Protein AF-A0A848F4X4-F1 (afdb_monomer)

Solvent-accessible surface area (backbone atoms only — not comparable to full-atom values): 12967 Å² total; per-residue (Å²): 136,82,75,78,82,67,77,81,81,54,61,33,55,56,46,48,52,51,43,52,53,28,52,77,68,78,39,90,71,76,82,65,70,41,48,44,79,53,101,89,48,44,26,37,57,39,86,72,46,80,47,69,52,99,88,66,50,80,45,75,43,69,43,72,42,76,44,98,64,73,47,44,63,80,41,74,62,70,64,22,52,52,53,50,51,52,51,50,48,51,45,48,43,55,70,38,38,57,55,63,65,64,70,53,92,86,61,82,64,97,58,54,49,63,51,51,50,53,51,48,50,51,47,50,51,53,54,51,51,46,42,34,61,43,72,46,75,77,74,45,69,65,64,59,28,65,72,44,90,48,69,68,54,24,54,51,43,48,53,40,51,56,51,46,50,56,42,49,49,57,63,70,34,86,79,54,56,75,44,64,68,57,50,50,52,43,43,52,50,50,47,54,42,44,51,54,47,51,55,54,51,52,53,52,49,50,52,54,48,50,64,72,58,65,73,62,76,81,79,86,123

Sequence (221 aa):
MQAPYAKPDRRWLDELQNVVHLAANNKAFKRMQAVCHTDHGAFQPELAKLDVDAEGNLRFHVHMVETVVAPLFEVPGDIGLLATMLRLGLRFRYEVIDKYRQVRPGRTPLCTVADLVAEVRAAIEVIENDAQSRGAENLDEATVVDLFTSAQDQDDMATVLDRWNRARERLFADPPPAELSRLRAILEEMRELNYRFMCLGSRRFHEMVCTRWGDAPHREG

Nearest PDB structures (foldseek):
  6s37-assembly1_A  TM=4.142E-01  e=4.827E-01  Pseudomonas putida KT2440

Secondary structure (DSSP, 8-state):
-PPP-PPP--HHHHHHHHHHHHHHTT---PPP---EEETTEEEEEEEEEEEE-TT--EEEEEEEEE-S---GGGS-SHHHHHHHHHHHHHHIIIIIIHHHHT--TTS--SS-HHHHHHHHHHHHHHHHHHHHTTTGGG--HHHHHHT--SHHHHHHHHHHHHHHHHHHHHHH-SS---SHHHHHHHHHHHHHHHHHHHHHHHHHHHHHHHHHHTT------

Structure (mmCIF, N/CA/C/O backbone):
data_AF-A0A848F4X4-F1
#
_entry.id   AF-A0A848F4X4-F1
#
loop_
_atom_site.group_PDB
_atom_site.id
_atom_site.type_symbol
_atom_site.label_atom_id
_atom_site.label_alt_id
_atom_site.label_comp_id
_atom_site.label_asym_id
_atom_site.label_entity_id
_atom_site.label_seq_id
_atom_site.pdbx_PDB_ins_code
_atom_site.Cartn_x
_atom_site.Cartn_y
_atom_site.Cartn_z
_atom_site.occupancy
_atom_site.B_iso_or_equiv
_atom_site.auth_seq_id
_atom_site.auth_comp_id
_atom_site.auth_asym_id
_atom_site.auth_atom_id
_atom_site.pdbx_PDB_model_num
ATOM 1 N N . MET A 1 1 ? -21.120 -18.213 12.772 1.00 31.03 1 MET A N 1
ATOM 2 C CA . MET A 1 1 ? -21.525 -17.656 11.465 1.00 31.03 1 MET A CA 1
ATOM 3 C C . MET A 1 1 ? -20.263 -17.597 10.616 1.00 31.03 1 MET A C 1
ATOM 5 O O . MET A 1 1 ? -19.396 -16.793 10.923 1.00 31.03 1 MET A O 1
ATOM 9 N N . GLN A 1 2 ? -20.072 -18.539 9.689 1.00 26.88 2 GLN A N 1
ATOM 10 C CA . GLN A 1 2 ? -18.910 -18.541 8.790 1.00 26.88 2 GLN A CA 1
ATOM 11 C C . GLN A 1 2 ? -19.115 -17.442 7.744 1.00 26.88 2 GLN A C 1
ATOM 13 O O . GLN A 1 2 ? -20.186 -17.370 7.142 1.00 26.88 2 GLN A O 1
ATOM 18 N N . ALA A 1 3 ? -18.126 -16.562 7.582 1.00 33.53 3 ALA A N 1
ATOM 19 C CA . ALA A 1 3 ? -18.140 -15.557 6.527 1.00 33.53 3 ALA A CA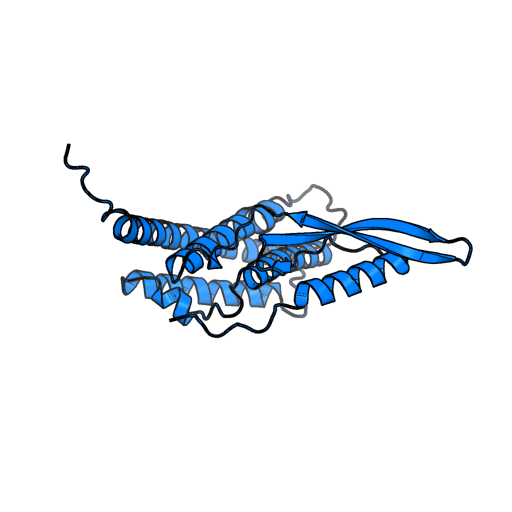 1
ATOM 20 C C . ALA A 1 3 ? -18.250 -16.257 5.157 1.00 33.53 3 ALA A C 1
ATOM 22 O O . ALA A 1 3 ? -17.678 -17.338 4.988 1.00 33.53 3 ALA A O 1
ATOM 23 N N . PRO A 1 4 ? -18.996 -15.691 4.191 1.00 36.47 4 PRO A N 1
ATOM 24 C CA . PRO A 1 4 ? -19.109 -16.272 2.861 1.00 36.47 4 PRO A CA 1
ATOM 25 C C . PRO A 1 4 ? -17.708 -16.382 2.258 1.00 36.47 4 PRO A C 1
ATOM 27 O O . PRO A 1 4 ? -16.969 -15.400 2.262 1.00 36.47 4 PRO A O 1
ATOM 30 N N . TYR A 1 5 ? -17.345 -17.579 1.785 1.00 40.50 5 TYR A N 1
ATOM 31 C CA . TYR A 1 5 ? -16.071 -17.849 1.119 1.00 40.50 5 TYR A CA 1
ATOM 32 C C . TYR A 1 5 ? -15.828 -16.781 0.048 1.00 40.50 5 TYR A C 1
ATOM 34 O O . TYR A 1 5 ? -16.482 -16.773 -0.999 1.00 40.50 5 TYR A O 1
ATOM 42 N N . ALA A 1 6 ? -14.912 -15.857 0.338 1.00 51.44 6 ALA A N 1
ATOM 43 C CA . ALA A 1 6 ? -14.394 -14.929 -0.647 1.00 51.44 6 ALA A CA 1
ATOM 44 C C . ALA A 1 6 ? -13.864 -15.751 -1.830 1.00 51.44 6 ALA A C 1
ATOM 46 O O . ALA A 1 6 ? -13.338 -16.854 -1.648 1.00 51.44 6 ALA A O 1
ATOM 47 N N . LYS A 1 7 ? -14.052 -15.246 -3.053 1.00 55.47 7 LYS A N 1
ATOM 48 C CA . LYS A 1 7 ? -13.484 -15.865 -4.258 1.00 55.47 7 LYS A CA 1
ATOM 49 C C . LYS A 1 7 ? -12.006 -16.203 -3.989 1.00 55.47 7 LYS A C 1
ATOM 51 O O . LYS A 1 7 ? -11.317 -15.341 -3.449 1.00 55.47 7 LYS A O 1
ATOM 56 N N . PRO A 1 8 ? -11.515 -17.399 -4.364 1.00 64.56 8 PRO A N 1
ATOM 57 C CA . PRO A 1 8 ? -10.108 -17.735 -4.179 1.00 64.56 8 PRO A CA 1
ATOM 58 C C . PRO A 1 8 ? -9.235 -16.660 -4.833 1.00 64.56 8 PRO A C 1
ATOM 60 O O . PRO A 1 8 ? -9.432 -16.375 -6.017 1.00 64.56 8 PRO A O 1
ATOM 63 N N . ASP A 1 9 ? -8.309 -16.056 -4.084 1.00 69.50 9 ASP A N 1
ATOM 64 C CA . ASP A 1 9 ? -7.360 -15.089 -4.638 1.00 69.50 9 ASP A CA 1
ATOM 65 C C . ASP A 1 9 ? -6.485 -15.803 -5.680 1.00 69.50 9 ASP A C 1
ATOM 67 O O . ASP A 1 9 ? -5.735 -16.729 -5.363 1.00 69.50 9 ASP A O 1
ATOM 71 N N . ARG A 1 10 ? -6.628 -15.412 -6.951 1.00 83.31 10 ARG A N 1
ATOM 72 C CA . ARG A 1 10 ? -5.882 -15.990 -8.081 1.00 83.31 10 ARG A CA 1
ATOM 73 C C . ARG A 1 10 ? -4.702 -15.130 -8.518 1.00 83.31 10 ARG A C 1
ATOM 75 O O . ARG A 1 10 ? -3.987 -15.539 -9.428 1.00 83.31 10 ARG A O 1
ATOM 82 N N . ARG A 1 11 ? -4.447 -13.990 -7.871 1.00 82.88 11 ARG A N 1
ATOM 83 C CA . ARG A 1 11 ? -3.368 -13.077 -8.282 1.00 82.88 11 ARG A CA 1
ATOM 84 C C . ARG A 1 11 ? -1.994 -13.722 -8.189 1.00 82.88 11 ARG A C 1
ATOM 86 O O . ARG A 1 11 ? -1.146 -13.451 -9.030 1.00 82.88 11 ARG A O 1
ATOM 93 N N . TRP A 1 12 ? -1.790 -14.638 -7.239 1.00 87.38 12 TRP A N 1
ATOM 94 C CA . TRP A 1 12 ? -0.550 -15.418 -7.159 1.00 87.38 12 TRP A CA 1
ATOM 95 C C . TRP A 1 12 ? -0.300 -16.253 -8.419 1.00 87.38 12 TRP A C 1
ATOM 97 O O . TRP A 1 12 ? 0.847 -16.407 -8.832 1.00 87.38 12 TRP A O 1
ATOM 107 N N . LEU A 1 13 ? -1.360 -16.763 -9.054 1.00 90.00 13 LEU A N 1
ATOM 108 C CA . LEU A 1 13 ? -1.250 -17.539 -10.282 1.00 90.00 13 LEU A CA 1
ATOM 109 C C . LEU A 1 13 ? -0.920 -16.631 -11.469 1.00 90.00 13 LEU A C 1
ATOM 111 O O . LEU A 1 13 ? -0.062 -16.985 -12.275 1.00 90.00 13 LEU A O 1
ATOM 115 N N . ASP A 1 14 ? -1.560 -15.465 -11.551 1.00 89.75 14 ASP A N 1
ATOM 116 C CA . ASP A 1 14 ? -1.312 -14.485 -12.613 1.00 89.75 14 ASP A CA 1
ATOM 117 C C . ASP A 1 14 ? 0.121 -13.924 -12.524 1.00 89.75 14 ASP A C 1
ATOM 119 O O . ASP A 1 14 ? 0.841 -13.868 -13.526 1.00 89.75 14 ASP A O 1
ATOM 123 N N . GLU A 1 15 ? 0.586 -13.589 -11.313 1.00 90.19 15 GLU A N 1
ATOM 124 C CA . GLU A 1 15 ? 1.976 -13.188 -11.068 1.00 90.19 15 GLU A CA 1
ATOM 125 C C . GLU A 1 15 ? 2.960 -14.304 -11.436 1.00 90.19 15 GLU A C 1
ATOM 127 O O . GLU A 1 15 ? 3.963 -14.038 -12.103 1.00 90.19 15 GLU A O 1
ATOM 132 N N . LEU A 1 16 ? 2.665 -15.556 -11.066 1.00 92.31 16 LEU A N 1
ATOM 133 C CA . LEU A 1 16 ? 3.510 -16.701 -11.400 1.00 92.31 16 LEU A CA 1
ATOM 134 C C . LEU A 1 16 ? 3.607 -16.920 -12.909 1.00 92.31 16 LEU A C 1
ATOM 136 O O . LEU A 1 16 ? 4.706 -17.108 -13.430 1.00 92.31 16 LEU A O 1
ATOM 140 N N . GLN A 1 17 ? 2.484 -16.859 -13.625 1.00 92.06 17 GLN A N 1
ATOM 141 C CA . GLN A 1 17 ? 2.463 -16.983 -15.082 1.00 92.06 17 GLN A CA 1
ATOM 142 C C . GLN A 1 17 ? 3.296 -15.888 -15.749 1.00 92.06 17 GLN A C 1
ATOM 144 O O . GLN A 1 17 ? 4.088 -16.180 -16.647 1.00 92.06 17 GLN A O 1
ATOM 149 N N . ASN A 1 18 ? 3.173 -14.645 -15.282 1.00 91.44 18 ASN A N 1
ATOM 150 C CA . ASN A 1 18 ? 3.964 -13.534 -15.798 1.00 91.44 18 ASN A CA 1
ATOM 151 C C . ASN A 1 18 ? 5.466 -13.722 -15.522 1.00 91.44 18 ASN A C 1
ATOM 153 O O . ASN A 1 18 ? 6.291 -13.534 -16.414 1.00 91.44 18 ASN A O 1
ATOM 157 N N . VAL A 1 19 ? 5.836 -14.150 -14.313 1.00 92.31 19 VAL A N 1
ATOM 158 C CA . VAL A 1 19 ? 7.234 -14.425 -13.947 1.00 92.31 19 VAL A CA 1
ATOM 159 C C . VAL A 1 19 ? 7.826 -15.548 -14.796 1.00 92.31 19 VAL A C 1
ATOM 161 O O . VAL A 1 19 ? 8.923 -15.389 -15.329 1.00 92.31 19 VAL A O 1
ATOM 164 N N . VAL A 1 20 ? 7.091 -16.645 -14.994 1.00 92.69 20 VAL A N 1
ATOM 165 C CA . VAL A 1 20 ? 7.501 -17.748 -15.877 1.00 92.69 20 VAL A CA 1
ATOM 166 C C . VAL A 1 20 ? 7.660 -17.260 -17.316 1.00 92.69 20 VAL A C 1
ATOM 168 O O . VAL A 1 20 ? 8.663 -17.569 -17.958 1.00 92.69 20 VAL A O 1
ATOM 171 N N . HIS A 1 21 ? 6.720 -16.457 -17.819 1.00 92.62 21 HIS A N 1
ATOM 172 C CA . HIS A 1 21 ? 6.803 -15.884 -19.160 1.00 92.62 21 HIS A CA 1
ATOM 173 C C . HIS A 1 21 ? 8.049 -15.002 -19.332 1.00 92.62 21 HIS A C 1
ATOM 175 O O . HIS A 1 21 ? 8.779 -15.148 -20.314 1.00 92.62 21 HIS A O 1
ATOM 181 N N . LEU A 1 22 ? 8.331 -14.110 -18.381 1.00 92.31 22 LEU A N 1
ATOM 182 C CA . LEU A 1 22 ? 9.519 -13.255 -18.421 1.00 92.31 22 LEU A CA 1
ATOM 183 C C . LEU A 1 22 ? 10.808 -14.082 -18.347 1.00 92.31 22 LEU A C 1
ATOM 185 O O . LEU A 1 22 ? 11.705 -13.878 -19.167 1.00 92.31 22 LEU A O 1
ATOM 189 N N . ALA A 1 23 ? 10.869 -15.058 -17.438 1.00 91.69 23 ALA A N 1
ATOM 190 C CA . ALA A 1 23 ? 12.017 -15.945 -17.284 1.00 91.69 23 ALA A CA 1
ATOM 191 C C . ALA A 1 23 ? 12.292 -16.766 -18.556 1.00 91.69 23 ALA A C 1
ATOM 193 O O . ALA A 1 23 ? 13.433 -16.833 -19.008 1.00 91.69 23 ALA A O 1
ATOM 194 N N . ALA A 1 24 ? 11.251 -17.322 -19.186 1.00 91.88 24 ALA A N 1
ATOM 195 C CA . ALA A 1 24 ? 11.360 -18.077 -20.438 1.00 91.88 24 ALA A CA 1
ATOM 196 C C . ALA A 1 24 ? 11.909 -17.242 -21.604 1.00 91.88 24 ALA A C 1
ATOM 198 O O . ALA A 1 24 ? 12.546 -17.777 -22.505 1.00 91.88 24 ALA A O 1
ATOM 199 N N . ASN A 1 25 ? 11.695 -15.926 -21.572 1.00 91.88 25 ASN A N 1
ATOM 200 C CA . ASN A 1 25 ? 12.181 -14.991 -22.585 1.00 91.88 25 ASN A CA 1
ATOM 201 C C . ASN A 1 25 ? 13.504 -14.313 -22.193 1.00 91.88 25 ASN A C 1
ATOM 203 O O . ASN A 1 25 ? 13.873 -13.307 -22.800 1.00 91.88 25 ASN A O 1
ATOM 207 N N . ASN A 1 26 ? 14.201 -14.827 -21.174 1.00 88.81 26 ASN A N 1
ATOM 208 C CA . ASN A 1 26 ? 15.440 -14.260 -20.639 1.00 88.81 26 ASN A CA 1
ATOM 209 C C . ASN A 1 26 ? 15.309 -12.769 -20.260 1.00 88.81 26 ASN A C 1
ATOM 211 O O . ASN A 1 26 ? 16.236 -11.974 -20.427 1.00 88.81 26 ASN A O 1
ATOM 215 N N . LYS A 1 27 ? 14.122 -12.372 -19.786 1.00 89.25 27 LYS A N 1
ATOM 216 C CA . LYS A 1 27 ? 13.833 -11.019 -19.310 1.00 89.25 27 LYS A CA 1
ATOM 217 C C . LYS A 1 27 ? 13.965 -10.970 -17.795 1.00 89.25 27 LYS A C 1
ATOM 219 O O . LYS A 1 27 ? 13.594 -11.910 -17.094 1.00 89.25 27 LYS A O 1
ATOM 224 N N . ALA A 1 28 ? 14.450 -9.840 -17.287 1.00 85.38 28 ALA A N 1
ATOM 225 C CA . ALA A 1 28 ? 14.433 -9.576 -15.856 1.00 85.38 28 ALA A CA 1
ATOM 226 C C . ALA A 1 28 ? 12.985 -9.537 -15.343 1.00 85.38 28 ALA A C 1
ATOM 228 O O . ALA A 1 28 ? 12.096 -8.983 -15.992 1.00 85.38 28 ALA A O 1
ATOM 229 N N . PHE A 1 29 ? 12.762 -10.099 -14.161 1.00 85.00 29 PHE A N 1
ATOM 230 C CA . PHE A 1 29 ? 11.475 -10.087 -13.479 1.00 85.00 29 PHE A CA 1
ATOM 231 C C . PHE A 1 29 ? 11.667 -9.748 -12.003 1.00 85.00 29 PHE A C 1
ATOM 233 O O . PHE A 1 29 ? 12.748 -9.916 -11.437 1.00 85.00 29 PHE A O 1
ATOM 240 N N . LYS A 1 30 ? 10.605 -9.245 -11.377 1.00 79.94 30 LYS A N 1
ATOM 241 C CA . LYS A 1 30 ? 10.570 -9.010 -9.932 1.00 79.94 30 LYS A CA 1
ATOM 242 C C . LYS A 1 30 ? 10.102 -10.278 -9.224 1.00 79.94 30 LYS A C 1
ATOM 244 O O . LYS A 1 30 ? 9.340 -11.061 -9.786 1.00 79.94 30 LYS A O 1
ATOM 249 N N . ARG A 1 31 ? 10.542 -10.464 -7.979 1.00 80.12 31 ARG A N 1
ATOM 250 C CA . ARG A 1 31 ? 10.049 -11.544 -7.116 1.00 80.12 31 ARG A CA 1
ATOM 251 C C . ARG A 1 31 ? 8.531 -11.409 -6.944 1.00 80.12 31 ARG A C 1
ATOM 253 O O . ARG A 1 31 ? 8.063 -10.303 -6.668 1.00 80.12 31 ARG A O 1
ATOM 260 N N . MET A 1 32 ? 7.806 -12.521 -7.072 1.00 84.69 32 MET A N 1
ATOM 261 C CA . MET A 1 32 ? 6.362 -12.582 -6.809 1.00 84.69 32 MET A CA 1
ATOM 262 C C . MET A 1 32 ? 6.065 -12.097 -5.393 1.00 84.69 32 MET A C 1
ATOM 264 O O . MET A 1 32 ? 6.790 -12.450 -4.459 1.00 84.69 32 MET A O 1
ATOM 268 N N . GLN A 1 33 ? 5.032 -11.279 -5.244 1.00 80.19 33 GLN A N 1
ATOM 269 C CA . GLN A 1 33 ? 4.604 -10.741 -3.951 1.00 80.19 33 GLN A CA 1
ATOM 270 C C . GLN A 1 33 ? 3.343 -11.438 -3.453 1.00 80.19 33 GLN A C 1
ATOM 272 O O . GLN A 1 33 ? 3.180 -11.605 -2.246 1.00 80.19 33 GLN A O 1
ATOM 277 N N . ALA A 1 34 ? 2.479 -11.871 -4.371 1.00 80.69 34 ALA A N 1
ATOM 278 C CA . ALA A 1 34 ? 1.244 -12.542 -4.018 1.00 80.69 34 ALA A CA 1
ATOM 279 C C . ALA A 1 34 ? 1.491 -13.883 -3.304 1.00 80.69 34 ALA A C 1
ATOM 281 O O . ALA A 1 34 ? 2.380 -14.667 -3.650 1.00 80.69 34 ALA A O 1
ATOM 282 N N . VAL A 1 35 ? 0.664 -14.133 -2.290 1.00 82.00 35 VAL A N 1
ATOM 283 C CA . VAL A 1 35 ? 0.720 -15.312 -1.425 1.00 82.00 35 VAL A CA 1
ATOM 284 C C . VAL A 1 35 ? -0.429 -16.246 -1.791 1.00 82.00 35 VAL A C 1
ATOM 286 O O . VAL A 1 35 ? -1.568 -15.816 -1.950 1.00 82.00 35 VAL A O 1
ATOM 289 N N . CYS A 1 36 ? -0.128 -17.533 -1.926 1.00 84.50 36 CYS A N 1
ATOM 290 C CA . CYS A 1 36 ? -1.123 -18.583 -2.071 1.00 84.50 36 CYS A CA 1
ATOM 291 C C . CYS A 1 36 ? -1.613 -18.998 -0.680 1.00 84.50 36 CYS A C 1
ATOM 293 O O . CYS A 1 36 ? -0.837 -19.521 0.125 1.00 84.50 36 CYS A O 1
ATOM 295 N N . HIS A 1 37 ? -2.895 -18.763 -0.401 1.00 78.88 37 HIS A N 1
ATOM 296 C CA . HIS A 1 37 ? -3.546 -19.209 0.831 1.00 78.88 37 HIS A CA 1
ATOM 297 C C . HIS A 1 37 ? -4.214 -20.560 0.611 1.00 78.88 37 HIS A C 1
ATOM 299 O O . HIS A 1 37 ? -4.952 -20.750 -0.356 1.00 78.88 37 HIS A O 1
ATOM 305 N N . THR A 1 38 ? -3.957 -21.494 1.519 1.00 78.75 38 THR A N 1
ATOM 306 C CA . THR A 1 38 ? -4.533 -22.843 1.518 1.00 78.75 38 THR A CA 1
ATOM 307 C C . THR A 1 38 ? -5.024 -23.194 2.920 1.00 78.75 38 THR A C 1
ATOM 309 O O . THR A 1 38 ? -4.643 -22.537 3.889 1.00 78.75 38 THR A O 1
ATOM 312 N N . ASP A 1 39 ? -5.783 -24.281 3.055 1.00 75.50 39 ASP A N 1
ATOM 313 C CA . ASP A 1 39 ? -6.227 -24.796 4.362 1.00 75.50 39 ASP A CA 1
ATOM 314 C C . ASP A 1 39 ? -5.060 -25.200 5.290 1.00 75.50 39 ASP A C 1
ATOM 316 O O . ASP A 1 39 ? -5.247 -25.374 6.492 1.00 75.50 39 ASP A O 1
ATOM 320 N N . HIS A 1 40 ? -3.851 -25.364 4.742 1.00 74.06 40 HIS A N 1
ATOM 321 C CA . HIS A 1 40 ? -2.652 -25.799 5.463 1.00 74.06 40 HIS A CA 1
ATOM 322 C C . HIS A 1 40 ? -1.647 -24.675 5.732 1.00 74.06 40 HIS A C 1
ATOM 324 O O . HIS A 1 40 ? -0.604 -24.935 6.325 1.00 74.06 40 HIS A O 1
ATOM 330 N N . GLY A 1 41 ? -1.940 -23.447 5.299 1.00 73.88 41 GLY A N 1
ATOM 331 C CA . GLY A 1 41 ? -1.077 -22.294 5.526 1.00 73.88 41 GLY A CA 1
ATOM 332 C C . GLY A 1 41 ? -0.935 -21.378 4.316 1.00 73.88 41 GLY A C 1
ATOM 333 O O . GLY A 1 41 ? -1.596 -21.538 3.283 1.00 73.88 41 GLY A O 1
ATOM 334 N N . ALA A 1 42 ? -0.045 -20.404 4.481 1.00 80.19 42 ALA A N 1
ATOM 335 C CA . ALA A 1 42 ? 0.264 -19.369 3.509 1.00 80.19 42 ALA A CA 1
ATOM 336 C C . ALA A 1 42 ? 1.639 -19.626 2.878 1.00 80.19 42 ALA A C 1
ATOM 338 O O . ALA A 1 42 ? 2.647 -19.774 3.574 1.00 80.19 42 ALA A O 1
ATOM 339 N N . PHE A 1 43 ? 1.687 -19.642 1.548 1.00 85.88 43 PHE A N 1
ATOM 340 C CA . PHE A 1 43 ? 2.891 -19.970 0.791 1.00 85.88 43 PHE A CA 1
ATOM 341 C C . PHE A 1 43 ? 3.206 -18.882 -0.227 1.00 85.88 43 PHE A C 1
ATOM 343 O O . PHE A 1 43 ? 2.345 -18.491 -1.014 1.00 85.88 43 PHE A O 1
ATOM 350 N N . GLN A 1 44 ? 4.451 -18.416 -0.252 1.00 87.56 44 GLN A N 1
ATOM 351 C CA . GLN A 1 44 ? 4.942 -17.541 -1.310 1.00 87.56 44 GLN A CA 1
ATOM 352 C C . GLN A 1 44 ? 5.599 -18.402 -2.399 1.00 87.56 44 GLN A C 1
ATOM 354 O O . GLN A 1 44 ? 6.584 -19.089 -2.111 1.00 87.56 44 GLN A O 1
ATOM 359 N N . PRO A 1 45 ? 5.084 -18.391 -3.640 1.00 90.19 45 PRO A N 1
ATOM 360 C CA . PRO A 1 45 ? 5.734 -19.084 -4.740 1.00 90.19 45 PRO A CA 1
ATOM 361 C C . PRO A 1 45 ? 7.070 -18.409 -5.078 1.00 90.19 45 PRO A C 1
ATOM 363 O O . PRO A 1 45 ? 7.161 -17.183 -5.163 1.00 90.19 45 PRO A O 1
ATOM 366 N N . GLU A 1 46 ? 8.106 -19.204 -5.319 1.00 90.31 46 GLU A N 1
ATOM 367 C CA . GLU A 1 46 ? 9.426 -18.748 -5.748 1.00 90.31 46 GLU A CA 1
ATOM 368 C C . GLU A 1 46 ? 9.913 -19.580 -6.933 1.00 90.31 46 GLU A C 1
ATOM 370 O O . GLU A 1 46 ? 9.928 -20.810 -6.889 1.00 90.31 46 GLU A O 1
ATOM 375 N N . LEU A 1 47 ? 10.337 -18.909 -8.006 1.00 90.62 47 LEU A N 1
ATOM 376 C CA . LEU A 1 47 ? 10.970 -19.581 -9.135 1.00 90.62 47 LEU A CA 1
ATOM 377 C C . LEU A 1 47 ? 12.377 -20.028 -8.715 1.00 90.62 47 LEU A C 1
ATOM 379 O O . LEU A 1 47 ? 13.261 -19.193 -8.541 1.00 90.62 47 LEU A O 1
ATOM 383 N N . ALA A 1 48 ? 12.574 -21.331 -8.529 1.00 89.38 48 ALA A N 1
ATOM 384 C CA . ALA A 1 48 ? 13.788 -21.871 -7.921 1.00 89.38 48 ALA A CA 1
ATOM 385 C C . ALA A 1 48 ? 14.820 -22.339 -8.950 1.00 89.38 48 ALA A C 1
ATOM 387 O O . ALA A 1 48 ? 16.022 -22.154 -8.764 1.00 89.38 48 ALA A O 1
ATOM 388 N N . LYS A 1 49 ? 14.357 -22.973 -10.032 1.00 90.62 49 LYS A N 1
ATOM 389 C CA . LYS A 1 49 ? 15.232 -23.588 -11.033 1.00 90.62 49 LYS A CA 1
ATOM 390 C C . LYS A 1 49 ? 14.576 -23.605 -12.410 1.00 90.62 49 LYS A C 1
ATOM 392 O O . LYS A 1 49 ? 13.370 -23.819 -12.519 1.00 90.62 49 LYS A O 1
ATOM 397 N N . LEU A 1 50 ? 15.390 -23.440 -13.448 1.00 91.81 50 LEU A N 1
ATOM 398 C CA . LEU A 1 50 ? 15.046 -23.737 -14.835 1.00 91.81 50 LEU A CA 1
ATOM 399 C C . LEU A 1 50 ? 15.866 -24.947 -15.294 1.00 91.81 50 LEU A C 1
ATOM 401 O O . LEU A 1 50 ? 17.090 -24.932 -15.187 1.00 91.81 50 LEU A O 1
ATOM 405 N N . ASP A 1 51 ? 15.186 -25.961 -15.814 1.00 93.81 51 ASP A N 1
ATOM 406 C CA . ASP A 1 51 ? 15.784 -27.085 -16.527 1.00 93.81 51 ASP A CA 1
ATOM 407 C C . ASP A 1 51 ? 15.413 -27.015 -18.008 1.00 93.81 51 ASP A C 1
ATOM 409 O O . ASP A 1 51 ? 14.298 -26.629 -18.358 1.00 93.81 51 ASP A O 1
ATOM 413 N N . VAL A 1 52 ? 16.347 -27.409 -18.869 1.00 93.50 52 VAL A N 1
ATOM 414 C CA . VAL A 1 52 ? 16.116 -27.566 -20.307 1.00 93.50 52 VAL A CA 1
ATOM 415 C C . VAL A 1 52 ? 16.293 -29.041 -20.630 1.00 93.50 52 VAL A C 1
ATOM 417 O O . VAL A 1 52 ? 17.328 -29.616 -20.285 1.00 93.50 52 VAL A O 1
ATOM 420 N N . ASP A 1 53 ? 15.273 -29.669 -21.210 1.00 92.31 53 ASP A N 1
ATOM 421 C CA . ASP A 1 53 ? 15.370 -31.069 -21.630 1.00 92.31 53 ASP A CA 1
ATOM 422 C C . ASP A 1 53 ? 16.122 -31.224 -22.965 1.00 92.31 53 ASP A C 1
ATOM 424 O O . ASP A 1 53 ? 16.577 -30.248 -23.569 1.00 92.31 53 ASP A O 1
ATOM 428 N N . ALA A 1 54 ? 16.313 -32.471 -23.405 1.00 91.00 54 ALA A N 1
ATOM 429 C CA . ALA A 1 54 ? 17.060 -32.781 -24.624 1.00 91.00 54 ALA A CA 1
ATOM 430 C C . ALA A 1 54 ? 16.359 -32.260 -25.892 1.00 91.00 54 ALA A C 1
ATOM 432 O O . ALA A 1 54 ? 17.012 -32.007 -26.905 1.00 91.00 54 ALA A O 1
ATOM 433 N N . GLU A 1 55 ? 15.043 -32.077 -25.824 1.00 93.62 55 GLU A N 1
ATOM 434 C CA . GLU A 1 55 ? 14.183 -31.553 -26.878 1.00 93.62 55 GLU A CA 1
ATOM 435 C C . GLU A 1 55 ? 14.107 -30.014 -26.873 1.00 93.62 55 GLU A C 1
ATOM 437 O O . GLU A 1 55 ? 13.503 -29.421 -27.768 1.00 93.62 55 GLU A O 1
ATOM 442 N N . GLY A 1 56 ? 14.743 -29.357 -25.898 1.00 89.12 56 GLY A N 1
ATOM 443 C CA . GLY A 1 56 ? 14.776 -27.903 -25.764 1.00 89.12 56 GLY A CA 1
ATOM 444 C C . GLY A 1 56 ? 13.564 -27.303 -25.046 1.00 89.12 56 GLY A C 1
ATOM 445 O O . GLY A 1 56 ? 13.420 -26.078 -25.031 1.00 89.12 56 GLY A O 1
ATOM 446 N N . ASN A 1 57 ? 12.698 -28.114 -24.433 1.00 91.69 57 ASN A N 1
ATOM 447 C CA . ASN A 1 57 ? 11.599 -27.601 -23.624 1.00 91.69 57 ASN A CA 1
ATOM 448 C C . ASN A 1 57 ? 12.120 -27.055 -22.294 1.00 91.69 57 ASN A C 1
ATOM 450 O O . ASN A 1 57 ? 12.989 -27.634 -21.638 1.00 91.69 57 ASN A O 1
ATOM 454 N N . LEU A 1 58 ? 11.521 -25.946 -21.867 1.00 93.00 58 LEU A N 1
ATOM 455 C CA . LEU A 1 58 ? 11.827 -25.298 -20.600 1.00 93.00 58 LEU A CA 1
ATOM 456 C C . LEU A 1 58 ? 10.923 -25.854 -19.495 1.00 93.00 58 LEU A C 1
ATOM 458 O O . LEU A 1 58 ? 9.696 -25.785 -19.589 1.00 93.00 58 LEU A O 1
ATOM 462 N N . ARG A 1 59 ? 11.523 -26.360 -18.417 1.00 93.44 59 ARG A N 1
ATOM 463 C CA . ARG A 1 59 ? 10.830 -26.785 -17.198 1.00 93.44 59 ARG A CA 1
ATOM 464 C C . ARG A 1 59 ? 11.211 -25.879 -16.038 1.00 93.44 59 ARG A C 1
ATOM 466 O O . ARG A 1 59 ? 12.357 -25.862 -15.596 1.00 93.44 59 ARG A O 1
ATOM 473 N N . PHE A 1 60 ? 10.224 -25.172 -15.505 1.00 93.06 60 PHE A N 1
ATOM 474 C CA . PHE A 1 60 ? 10.390 -24.316 -14.338 1.00 93.06 60 PHE A CA 1
ATOM 475 C C . PHE A 1 60 ? 9.975 -25.046 -13.064 1.00 93.06 60 PHE A C 1
ATOM 477 O O . PHE A 1 60 ? 8.881 -25.602 -12.986 1.00 93.06 60 PHE A O 1
ATOM 484 N N . HIS A 1 61 ? 10.840 -25.009 -12.057 1.00 92.44 61 HIS A N 1
ATOM 485 C CA . HIS A 1 61 ? 10.545 -25.504 -10.718 1.00 92.44 61 HIS A CA 1
ATOM 486 C C . HIS A 1 61 ? 10.150 -24.331 -9.834 1.00 92.44 61 HIS A C 1
ATOM 488 O O . HIS A 1 61 ? 10.908 -23.368 -9.689 1.00 92.44 61 HIS A O 1
ATOM 494 N N . VAL A 1 62 ? 8.961 -24.427 -9.247 1.00 92.81 62 VAL A N 1
ATOM 495 C CA . VAL A 1 62 ? 8.410 -23.423 -8.337 1.00 92.81 62 VAL A CA 1
ATOM 496 C C . VAL A 1 62 ? 8.427 -24.011 -6.935 1.00 92.81 62 VAL A C 1
ATOM 498 O O . VAL A 1 62 ? 7.794 -25.034 -6.683 1.00 92.81 62 VAL A O 1
ATOM 501 N N . HIS A 1 63 ? 9.169 -23.386 -6.028 1.00 92.94 63 HIS A N 1
ATOM 502 C CA . HIS A 1 63 ? 9.111 -23.712 -4.610 1.00 92.94 63 HIS A CA 1
ATOM 503 C C . HIS A 1 63 ? 7.972 -22.937 -3.960 1.00 92.94 63 HIS A C 1
ATOM 505 O O . HIS A 1 63 ? 7.841 -21.733 -4.157 1.00 92.94 63 HIS A O 1
ATOM 511 N N . MET A 1 64 ? 7.165 -23.627 -3.162 1.00 89.19 64 MET A N 1
ATOM 512 C CA . MET A 1 64 ? 6.160 -23.000 -2.310 1.00 89.19 64 MET A CA 1
ATOM 513 C C . MET A 1 64 ? 6.800 -22.801 -0.940 1.00 89.19 64 MET A C 1
ATOM 515 O O . MET A 1 64 ? 6.878 -23.739 -0.149 1.00 89.19 64 MET A O 1
ATOM 519 N N . VAL A 1 65 ? 7.339 -21.608 -0.692 1.00 86.38 65 VAL A N 1
ATOM 520 C CA . VAL A 1 65 ? 8.015 -21.301 0.571 1.00 86.38 65 VAL A CA 1
ATOM 521 C C . VAL A 1 65 ? 6.956 -20.913 1.590 1.00 86.38 65 VAL A C 1
ATOM 523 O O . VAL A 1 65 ? 6.239 -19.929 1.397 1.00 86.38 65 VAL A O 1
ATOM 526 N N . GLU A 1 66 ? 6.842 -21.700 2.659 1.00 82.62 66 GLU A N 1
ATOM 527 C CA . GLU A 1 66 ? 5.981 -21.359 3.787 1.00 82.62 66 GLU A CA 1
ATOM 528 C C . GLU A 1 66 ? 6.420 -20.005 4.337 1.00 82.62 66 GLU A C 1
ATOM 530 O O . GLU A 1 66 ? 7.589 -19.788 4.671 1.00 82.62 66 GLU A O 1
ATOM 535 N N . THR A 1 67 ? 5.485 -19.065 4.377 1.00 73.19 67 THR A N 1
ATOM 536 C CA . THR A 1 67 ? 5.777 -17.719 4.838 1.00 73.19 67 THR A CA 1
ATOM 537 C C . THR A 1 67 ? 5.142 -17.527 6.203 1.00 73.19 67 THR A C 1
ATOM 539 O O . THR A 1 67 ? 3.932 -17.677 6.368 1.00 73.19 67 THR A O 1
ATOM 542 N N . VAL A 1 68 ? 5.959 -17.162 7.201 1.00 58.53 68 VAL A N 1
ATOM 543 C CA . VAL A 1 68 ? 5.523 -16.857 8.582 1.00 58.53 68 VAL A CA 1
ATOM 544 C C . VAL A 1 68 ? 4.879 -15.477 8.646 1.00 58.53 68 VAL A C 1
ATOM 546 O O . VAL A 1 68 ? 5.111 -14.656 9.533 1.00 58.53 68 VAL A O 1
ATOM 549 N N . VAL A 1 69 ? 4.087 -15.187 7.634 1.00 54.44 69 VAL A N 1
ATOM 550 C CA . VAL A 1 69 ? 3.254 -14.021 7.602 1.00 54.44 69 VAL A CA 1
ATOM 551 C C . VAL A 1 69 ? 1.835 -14.523 7.610 1.00 54.44 69 VAL A C 1
ATOM 553 O O . VAL A 1 69 ? 1.110 -14.344 6.632 1.00 54.44 69 VAL A O 1
ATOM 556 N N . ALA A 1 70 ? 1.499 -15.177 8.731 1.00 52.12 70 ALA A N 1
ATOM 557 C CA . ALA A 1 70 ? 0.137 -15.518 9.093 1.00 52.12 70 ALA A CA 1
ATOM 558 C C . ALA A 1 70 ? -0.712 -14.293 8.757 1.00 52.12 70 ALA A C 1
ATOM 560 O O . ALA A 1 70 ? -0.440 -13.187 9.251 1.00 52.12 70 ALA A O 1
ATOM 561 N N . PRO A 1 71 ? -1.633 -14.426 7.806 1.00 51.91 71 PRO A N 1
ATOM 562 C CA . PRO A 1 71 ? -2.484 -13.323 7.452 1.00 51.91 71 PRO A CA 1
ATOM 563 C C . PRO A 1 71 ? -3.222 -12.897 8.711 1.00 51.91 71 PRO A C 1
ATOM 565 O O . PRO A 1 71 ? -3.813 -13.716 9.412 1.00 51.91 71 PRO A O 1
ATOM 568 N N . LEU A 1 72 ? -3.215 -11.601 9.003 1.00 52.59 72 LEU A N 1
ATOM 569 C CA . LEU A 1 72 ? -3.992 -11.090 10.126 1.00 52.59 72 LEU A CA 1
ATOM 570 C C . LEU A 1 72 ? -5.505 -11.259 9.894 1.00 52.59 72 LEU A C 1
ATOM 572 O O . LEU A 1 72 ? -6.264 -10.908 10.785 1.00 52.59 72 LEU A O 1
ATOM 576 N N . PHE A 1 73 ? -5.954 -11.845 8.768 1.00 50.78 73 PHE A N 1
ATOM 577 C CA . PHE A 1 73 ? -7.329 -12.330 8.621 1.00 50.78 73 PHE A CA 1
ATOM 578 C C . PHE A 1 73 ? -7.702 -13.363 9.691 1.00 50.78 73 PHE A C 1
ATOM 580 O O . PHE A 1 73 ? -8.874 -13.458 10.048 1.00 50.78 73 PHE A O 1
ATOM 587 N N . GLU A 1 74 ? -6.735 -14.132 10.217 1.00 52.16 74 GLU A N 1
ATOM 588 C CA . GLU A 1 74 ? -7.008 -15.074 11.310 1.00 52.16 74 GLU A CA 1
ATOM 589 C C . GLU A 1 74 ? -7.304 -14.342 12.618 1.00 52.16 74 GLU A C 1
ATOM 591 O O . GLU A 1 74 ? -7.934 -14.910 13.507 1.00 52.16 74 GLU A O 1
ATOM 596 N N . VAL A 1 75 ? -6.887 -13.074 12.728 1.00 63.38 75 VAL A N 1
ATOM 597 C CA . VAL A 1 75 ? -7.280 -12.173 13.806 1.00 63.38 75 VAL A CA 1
ATOM 598 C C . VAL A 1 75 ? -8.608 -11.521 13.403 1.00 63.38 75 VAL A C 1
ATOM 600 O O . VAL A 1 75 ? -8.621 -10.585 12.604 1.00 63.38 75 VAL A O 1
ATOM 603 N N . PRO A 1 76 ? -9.754 -11.976 13.939 1.00 61.28 76 PRO A N 1
ATOM 604 C CA . PRO A 1 76 ? -11.043 -11.572 13.402 1.00 61.28 76 PRO A CA 1
ATOM 605 C C . PRO A 1 76 ? -11.340 -10.097 13.686 1.00 61.28 76 PRO A C 1
ATOM 607 O O . PRO A 1 76 ? -11.187 -9.637 14.829 1.00 61.28 76 PRO A O 1
ATOM 610 N N . GLY A 1 77 ? -11.862 -9.416 12.663 1.00 75.00 77 GLY A N 1
ATOM 611 C CA . GLY A 1 77 ? -12.481 -8.093 12.741 1.00 75.00 77 GLY A CA 1
ATOM 612 C C . GLY A 1 77 ? -11.501 -6.918 12.740 1.00 75.00 77 GLY A C 1
ATOM 613 O O . GLY A 1 77 ? -10.353 -7.020 12.311 1.00 75.00 77 GLY A O 1
ATOM 614 N N . ASP A 1 78 ? -11.980 -5.798 13.266 1.00 85.38 78 ASP A N 1
ATOM 615 C CA . ASP A 1 78 ? -11.357 -4.470 13.267 1.00 85.38 78 ASP A CA 1
ATOM 616 C C . ASP A 1 78 ? -9.894 -4.453 13.738 1.00 85.38 78 ASP A C 1
ATOM 618 O O . ASP A 1 78 ? -9.067 -3.686 13.244 1.00 85.38 78 ASP A O 1
ATOM 622 N N . ILE A 1 79 ? -9.539 -5.321 14.691 1.00 85.88 79 ILE A N 1
ATOM 623 C CA . ILE A 1 79 ? -8.186 -5.352 15.257 1.00 85.88 79 ILE A CA 1
ATOM 624 C C . ILE A 1 79 ? -7.156 -5.913 14.266 1.00 85.88 79 ILE A C 1
ATOM 626 O O . ILE A 1 79 ? -6.032 -5.413 14.201 1.00 85.88 79 ILE A O 1
ATOM 630 N N . GLY A 1 80 ? -7.531 -6.927 13.475 1.00 82.44 80 GLY A N 1
ATOM 631 C CA . GLY A 1 80 ? -6.675 -7.494 12.432 1.00 82.44 80 GLY A CA 1
ATOM 632 C C . GLY A 1 80 ? -6.478 -6.503 11.287 1.00 82.44 80 GLY A C 1
ATOM 633 O O . GLY A 1 80 ? -5.369 -6.368 10.756 1.00 82.44 80 GLY A O 1
ATOM 634 N N . LEU A 1 81 ? -7.529 -5.735 10.981 1.00 83.62 81 LEU A N 1
ATOM 635 C CA . LEU A 1 81 ? -7.488 -4.649 10.009 1.00 83.62 81 LEU A CA 1
ATOM 636 C C . LEU A 1 81 ? -6.498 -3.558 10.431 1.00 83.62 81 LEU A C 1
ATOM 638 O O . LEU A 1 81 ? -5.555 -3.260 9.696 1.00 83.62 81 LEU A O 1
ATOM 642 N N . LEU A 1 82 ? -6.643 -3.031 11.651 1.00 88.94 82 LEU A N 1
ATOM 643 C CA . LEU A 1 82 ? -5.766 -1.979 12.163 1.00 88.94 82 LEU A CA 1
ATOM 644 C C . LEU A 1 82 ? -4.306 -2.444 12.286 1.00 88.94 82 LEU A C 1
ATOM 646 O O . LEU A 1 82 ? -3.391 -1.702 11.927 1.00 88.94 82 LEU A O 1
ATOM 650 N N . ALA A 1 83 ? -4.068 -3.683 12.728 1.00 88.00 83 ALA A N 1
ATOM 651 C CA . ALA A 1 83 ? -2.726 -4.266 12.760 1.00 88.00 83 ALA A CA 1
ATOM 652 C C . ALA A 1 83 ? -2.097 -4.350 11.359 1.00 88.00 83 ALA A C 1
ATOM 654 O O . ALA A 1 83 ? -0.917 -4.029 11.183 1.00 88.00 83 ALA A O 1
ATOM 655 N N . THR A 1 84 ? -2.887 -4.738 10.353 1.00 84.81 84 THR A N 1
ATOM 656 C CA . THR A 1 84 ? -2.442 -4.764 8.955 1.00 84.81 84 THR A CA 1
ATOM 657 C C . THR A 1 84 ? -2.064 -3.362 8.496 1.00 84.81 84 THR A C 1
ATOM 659 O O . THR A 1 84 ? -0.957 -3.161 8.000 1.00 84.81 84 THR A O 1
ATOM 662 N N . MET A 1 85 ? -2.917 -2.366 8.740 1.00 88.06 85 MET A N 1
ATOM 663 C CA . MET A 1 85 ? -2.638 -0.980 8.365 1.00 88.06 85 MET A CA 1
ATOM 664 C C . MET A 1 85 ? -1.394 -0.409 9.058 1.00 88.06 85 MET A C 1
ATOM 666 O O . MET A 1 85 ? -0.574 0.237 8.409 1.00 88.06 85 MET A O 1
ATOM 670 N N . LEU A 1 86 ? -1.200 -0.678 10.352 1.00 92.00 86 LEU A N 1
ATOM 671 C CA . LEU A 1 86 ? -0.010 -0.247 11.095 1.00 92.00 86 LEU A CA 1
ATOM 672 C C . LEU A 1 86 ? 1.275 -0.824 10.506 1.00 92.00 86 LEU A C 1
ATOM 674 O O . LEU A 1 86 ? 2.277 -0.120 10.353 1.00 92.00 86 LEU A O 1
ATOM 678 N N . ARG A 1 87 ? 1.240 -2.097 10.115 1.00 89.25 87 ARG A N 1
ATOM 679 C CA . ARG A 1 87 ? 2.353 -2.721 9.407 1.00 89.25 87 ARG A CA 1
ATOM 680 C C . ARG A 1 87 ? 2.620 -2.043 8.065 1.00 89.25 87 ARG A C 1
ATOM 682 O O . ARG A 1 87 ? 3.783 -1.786 7.755 1.00 89.25 87 ARG A O 1
ATOM 689 N N . LEU A 1 88 ? 1.588 -1.748 7.275 1.00 89.12 88 LEU A N 1
ATOM 690 C CA . LEU A 1 88 ? 1.760 -1.016 6.015 1.00 89.12 88 LEU A CA 1
ATOM 691 C C . LEU A 1 88 ? 2.369 0.360 6.270 1.00 89.12 88 LEU A C 1
ATOM 693 O O . LEU A 1 88 ? 3.320 0.732 5.589 1.00 89.12 88 LEU A O 1
ATOM 697 N N . GLY A 1 89 ? 1.907 1.069 7.302 1.00 93.12 89 GLY A N 1
ATOM 698 C CA . GLY A 1 89 ? 2.489 2.331 7.749 1.00 93.12 89 GLY A CA 1
ATOM 699 C C . GLY A 1 89 ? 3.993 2.223 8.022 1.00 93.12 89 GLY A C 1
ATOM 700 O O . GLY A 1 89 ? 4.762 3.066 7.555 1.00 93.12 89 GLY A O 1
ATOM 701 N N . LEU A 1 90 ? 4.444 1.156 8.690 1.00 93.62 90 LEU A N 1
ATOM 702 C CA . LEU A 1 90 ? 5.874 0.890 8.894 1.00 93.62 90 LEU A CA 1
ATOM 703 C C . LEU A 1 90 ? 6.616 0.622 7.578 1.00 93.62 90 LEU A C 1
ATOM 705 O O . LEU A 1 90 ? 7.692 1.185 7.361 1.00 93.62 90 LEU A O 1
ATOM 709 N N . ARG A 1 91 ? 6.051 -0.193 6.679 1.00 92.44 91 ARG A N 1
ATOM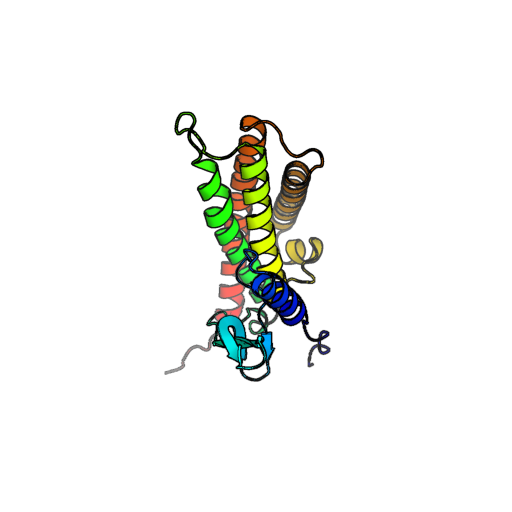 710 C CA . ARG A 1 91 ? 6.661 -0.465 5.366 1.00 92.44 91 ARG A CA 1
ATOM 711 C C . ARG A 1 91 ? 6.794 0.812 4.542 1.00 92.44 91 ARG A C 1
ATOM 713 O O . ARG A 1 91 ? 7.887 1.116 4.073 1.00 92.44 91 ARG A O 1
ATOM 720 N N . PHE A 1 92 ? 5.739 1.622 4.452 1.00 93.06 92 PHE A N 1
ATOM 721 C CA . PHE A 1 92 ? 5.786 2.929 3.790 1.00 93.06 92 PHE A CA 1
ATOM 722 C C . PHE A 1 92 ? 6.882 3.818 4.374 1.00 93.06 92 PHE A C 1
ATOM 724 O O . PHE A 1 92 ? 7.614 4.471 3.625 1.00 93.06 92 PHE A O 1
ATOM 731 N N . ARG A 1 93 ? 7.044 3.823 5.703 1.00 94.12 93 ARG A N 1
ATOM 732 C CA . ARG A 1 93 ? 8.071 4.634 6.352 1.00 94.12 93 ARG A CA 1
ATOM 733 C C . ARG A 1 93 ? 9.477 4.265 5.891 1.00 94.12 93 ARG A C 1
ATOM 735 O O . ARG A 1 93 ? 10.235 5.156 5.513 1.00 94.12 93 ARG A O 1
ATOM 742 N N . TYR A 1 94 ? 9.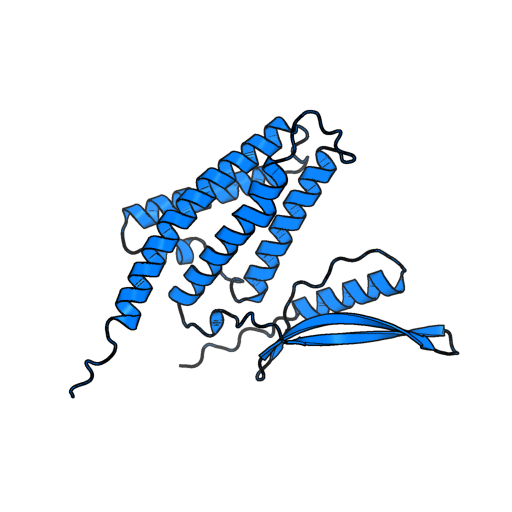825 2.984 5.922 1.00 90.38 94 TYR A N 1
ATOM 743 C CA . TYR A 1 94 ? 11.209 2.552 5.723 1.00 90.38 94 TYR A CA 1
ATOM 744 C C . TYR A 1 94 ? 11.542 2.172 4.281 1.00 90.38 94 TYR A C 1
ATOM 746 O O . TYR A 1 94 ? 12.642 2.467 3.818 1.00 90.38 94 TYR A O 1
ATOM 754 N N . GLU A 1 95 ? 10.611 1.557 3.555 1.00 89.12 95 GLU A N 1
ATOM 755 C CA . GLU A 1 95 ? 10.836 1.076 2.186 1.00 89.12 95 GLU A CA 1
ATOM 756 C C . GLU A 1 95 ? 10.60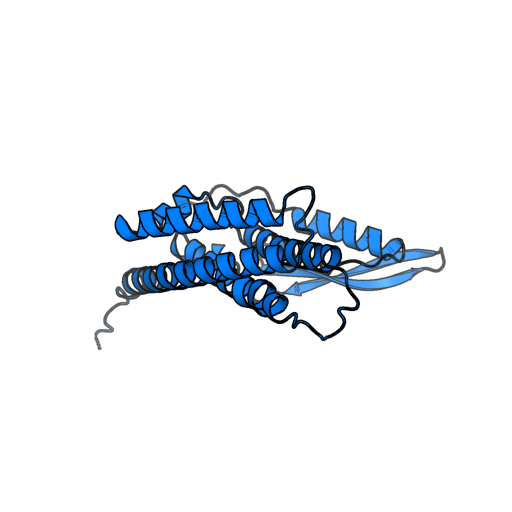7 2.168 1.134 1.00 89.12 95 GLU A C 1
ATOM 758 O O . GLU A 1 95 ? 11.170 2.084 0.042 1.00 89.12 95 GLU A O 1
ATOM 763 N N . VAL A 1 96 ? 9.833 3.209 1.468 1.00 91.81 96 VAL A N 1
ATOM 764 C CA . VAL A 1 96 ? 9.516 4.318 0.557 1.00 91.81 96 VAL A CA 1
ATOM 765 C C . VAL A 1 96 ? 10.085 5.631 1.089 1.00 91.81 96 VAL A C 1
ATOM 767 O O . VAL A 1 96 ? 11.031 6.184 0.529 1.00 91.81 96 VAL A O 1
ATOM 770 N N . ILE A 1 97 ? 9.547 6.135 2.197 1.00 91.62 97 ILE A N 1
ATOM 771 C CA . ILE A 1 97 ? 9.790 7.514 2.633 1.00 91.62 97 ILE A CA 1
ATOM 772 C C . ILE A 1 97 ? 11.261 7.723 3.015 1.00 91.62 97 ILE A C 1
ATOM 774 O O . ILE A 1 97 ? 11.946 8.552 2.419 1.00 91.62 97 ILE A O 1
ATOM 778 N N . ASP A 1 98 ? 11.782 6.965 3.979 1.00 87.75 98 ASP A N 1
ATOM 779 C CA . ASP A 1 98 ? 13.151 7.152 4.465 1.00 87.75 98 ASP A CA 1
ATOM 780 C C . ASP A 1 98 ? 14.199 6.665 3.450 1.00 87.75 98 ASP A C 1
ATOM 782 O O . ASP A 1 98 ? 15.267 7.279 3.350 1.00 87.75 98 ASP A O 1
ATOM 786 N N . LYS A 1 99 ? 13.884 5.631 2.653 1.00 85.69 99 LYS A N 1
ATOM 787 C CA . LYS A 1 99 ? 14.755 5.124 1.578 1.00 85.69 99 LYS A CA 1
ATOM 788 C C . LYS A 1 99 ? 15.010 6.189 0.513 1.00 85.69 99 LYS A C 1
ATOM 790 O O . LYS A 1 99 ? 16.162 6.454 0.172 1.00 85.69 99 LYS A O 1
ATOM 795 N N . TYR A 1 100 ? 13.952 6.834 0.022 1.00 83.38 100 TYR A N 1
ATOM 796 C CA . TYR A 1 100 ? 14.050 7.778 -1.092 1.00 83.38 100 TYR A CA 1
ATOM 797 C C . TYR A 1 100 ? 14.256 9.238 -0.649 1.00 83.38 100 TYR A C 1
ATOM 799 O O . TYR A 1 100 ? 14.735 10.053 -1.440 1.00 83.38 100 TYR A O 1
ATOM 807 N N . ARG A 1 101 ? 14.037 9.585 0.632 1.00 72.81 101 ARG A N 1
ATOM 808 C CA . ARG A 1 101 ? 14.408 10.911 1.175 1.00 72.81 101 ARG A CA 1
ATOM 809 C C . ARG A 1 101 ? 15.925 11.124 1.238 1.00 72.81 101 ARG A C 1
ATOM 811 O O . ARG A 1 101 ? 16.395 12.257 1.149 1.00 72.81 101 ARG A O 1
ATOM 818 N N . GLN A 1 102 ? 16.706 10.052 1.383 1.00 66.50 102 GLN A N 1
ATOM 819 C CA . GLN A 1 102 ? 18.166 10.121 1.528 1.00 66.50 102 GLN A CA 1
ATOM 820 C C . GLN A 1 102 ? 18.935 10.341 0.217 1.00 66.50 102 GLN A C 1
ATOM 822 O O . GLN A 1 102 ? 20.168 10.386 0.248 1.00 66.50 102 GLN A O 1
ATOM 827 N N . VAL A 1 103 ? 18.259 10.528 -0.922 1.00 63.09 103 VAL A N 1
ATOM 828 C CA . VAL A 1 103 ? 18.911 10.920 -2.180 1.00 63.09 103 VAL A CA 1
ATOM 829 C C . VAL A 1 103 ? 19.492 12.326 -2.002 1.00 63.09 103 VAL A C 1
ATOM 831 O O . VAL A 1 103 ? 18.806 13.330 -2.189 1.00 63.09 103 VAL A O 1
ATOM 834 N N . ARG A 1 104 ? 20.747 12.414 -1.545 1.00 54.56 104 ARG A N 1
ATOM 835 C CA . ARG A 1 104 ? 21.442 13.677 -1.260 1.00 54.56 104 ARG A CA 1
ATOM 836 C C . ARG A 1 104 ? 21.771 14.415 -2.563 1.00 54.56 104 ARG A C 1
ATOM 838 O O . ARG A 1 104 ? 22.202 13.772 -3.518 1.00 54.56 104 ARG A O 1
ATOM 845 N N . PRO A 1 105 ? 21.657 15.756 -2.602 1.00 47.69 105 PRO A N 1
ATOM 846 C CA . PRO A 1 105 ? 22.274 16.528 -3.674 1.00 47.69 105 PRO A CA 1
ATOM 847 C C . PRO A 1 105 ? 23.793 16.288 -3.645 1.00 47.69 105 PRO A C 1
ATOM 849 O O . PRO A 1 105 ? 24.411 16.420 -2.591 1.00 47.69 105 PRO A O 1
ATOM 852 N N . GLY A 1 106 ? 24.388 15.900 -4.775 1.00 49.97 106 GLY A N 1
ATOM 853 C CA . GLY A 1 106 ? 25.847 15.779 -4.922 1.00 49.97 106 GLY A CA 1
ATOM 854 C C . GLY A 1 106 ? 26.432 14.361 -4.878 1.00 49.97 106 GLY A C 1
ATOM 855 O O . GLY A 1 106 ? 27.609 14.199 -5.181 1.00 49.97 106 GLY A O 1
ATOM 856 N N . ARG A 1 107 ? 25.641 13.318 -4.587 1.00 48.47 107 ARG A N 1
ATOM 857 C CA . ARG A 1 107 ? 25.960 11.972 -5.093 1.00 48.47 107 ARG A CA 1
ATOM 858 C C . ARG A 1 107 ? 25.300 11.881 -6.451 1.00 48.47 107 ARG A C 1
ATOM 860 O O . ARG A 1 107 ? 24.076 11.906 -6.499 1.00 48.47 107 ARG A O 1
ATOM 867 N N . 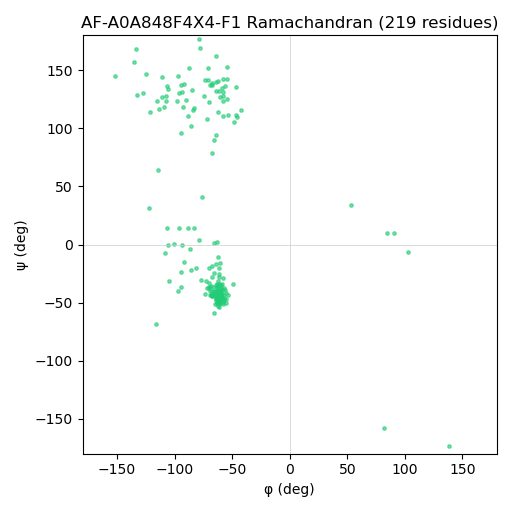THR A 1 108 ? 26.089 11.853 -7.521 1.00 45.41 108 THR A N 1
ATOM 868 C CA . THR A 1 108 ? 25.607 11.655 -8.890 1.00 45.41 108 THR A CA 1
ATOM 869 C C . THR A 1 108 ? 24.613 10.498 -8.870 1.00 45.41 108 THR A C 1
ATOM 871 O O . THR A 1 108 ? 25.031 9.369 -8.594 1.00 45.41 108 THR A O 1
ATOM 874 N N . PRO A 1 109 ? 23.305 10.730 -9.056 1.00 53.72 109 PRO A N 1
ATOM 875 C CA . PRO A 1 109 ? 22.424 9.606 -9.228 1.00 53.72 109 PRO A CA 1
ATOM 876 C C . PRO A 1 109 ? 22.786 9.054 -10.607 1.00 53.72 109 PRO A C 1
ATOM 878 O O . PRO A 1 109 ? 22.754 9.767 -11.606 1.00 53.72 109 PRO A O 1
ATOM 881 N N . LEU A 1 110 ? 23.168 7.781 -10.668 1.00 59.38 110 LEU A N 1
ATOM 882 C CA . LEU A 1 110 ? 23.201 7.043 -11.934 1.00 59.38 110 LEU A CA 1
ATOM 883 C C . LEU A 1 110 ? 21.784 6.912 -12.544 1.00 59.38 110 LEU A C 1
ATOM 885 O O . LEU A 1 110 ? 21.631 6.281 -13.581 1.00 59.38 110 LEU A O 1
ATOM 889 N N . CYS A 1 111 ? 20.761 7.492 -11.901 1.00 71.88 111 CYS A N 1
ATOM 890 C CA . CYS A 1 111 ? 19.358 7.456 -12.271 1.00 71.88 111 CYS A CA 1
ATOM 891 C C . CYS A 1 111 ? 18.770 8.874 -12.411 1.00 71.88 111 CYS A C 1
ATOM 893 O O . CYS A 1 111 ? 19.162 9.825 -11.729 1.00 71.88 111 CYS A O 1
ATOM 895 N N . THR A 1 112 ? 17.825 9.030 -13.328 1.00 86.25 112 THR A N 1
ATOM 896 C CA . THR A 1 112 ? 17.091 10.277 -13.560 1.00 86.25 112 THR A CA 1
ATOM 897 C C . THR A 1 112 ? 16.003 10.492 -12.497 1.00 86.25 112 THR A C 1
ATOM 899 O O . THR A 1 112 ? 15.662 9.588 -11.734 1.00 86.25 112 THR A O 1
ATOM 902 N N . VAL A 1 113 ? 15.403 11.690 -12.438 1.00 87.81 113 VAL A N 1
ATOM 903 C CA . VAL A 1 113 ? 14.221 11.919 -11.576 1.00 87.81 113 VAL A CA 1
ATOM 904 C C . VAL A 1 113 ? 13.063 11.005 -11.985 1.00 87.81 113 VAL A C 1
ATOM 906 O O . VAL A 1 113 ? 12.357 10.501 -11.117 1.00 87.81 113 VAL A O 1
ATOM 909 N N . ALA A 1 114 ? 12.904 10.745 -13.285 1.00 87.88 114 ALA A N 1
ATOM 910 C CA . ALA A 1 114 ? 11.893 9.824 -13.792 1.00 87.88 114 ALA A CA 1
ATOM 911 C C . ALA A 1 114 ? 12.112 8.397 -13.264 1.00 87.88 114 ALA A C 1
ATOM 913 O O . ALA A 1 114 ? 11.157 7.771 -12.806 1.00 87.88 114 ALA A O 1
ATOM 914 N N . ASP A 1 115 ? 13.362 7.925 -13.237 1.00 86.88 115 ASP A N 1
ATOM 915 C CA . ASP A 1 115 ? 13.706 6.614 -12.675 1.00 86.88 115 ASP A CA 1
ATOM 916 C C . ASP A 1 115 ? 13.391 6.550 -11.175 1.00 86.88 115 ASP A C 1
ATOM 918 O O . ASP A 1 115 ? 12.780 5.592 -10.709 1.00 86.88 115 ASP A O 1
ATOM 922 N N . LEU A 1 116 ? 13.724 7.602 -10.415 1.00 88.44 116 LEU A N 1
ATOM 923 C CA . LEU A 1 116 ? 13.383 7.684 -8.991 1.00 88.44 116 LEU A CA 1
ATOM 924 C C . LEU A 1 116 ? 11.871 7.655 -8.758 1.00 88.44 116 LEU A C 1
ATOM 926 O O . LEU A 1 116 ? 11.405 6.956 -7.863 1.00 88.44 116 LEU A O 1
ATOM 930 N N . VAL A 1 117 ? 11.092 8.394 -9.552 1.00 91.44 117 VAL A N 1
ATOM 931 C CA . VAL A 1 117 ? 9.625 8.360 -9.462 1.00 91.44 117 VAL A CA 1
ATOM 932 C C . VAL A 1 117 ? 9.104 6.956 -9.767 1.00 91.44 117 VAL A C 1
ATOM 934 O O . VAL A 1 117 ? 8.252 6.461 -9.031 1.00 91.44 117 VAL A O 1
ATOM 937 N N . ALA A 1 118 ? 9.623 6.29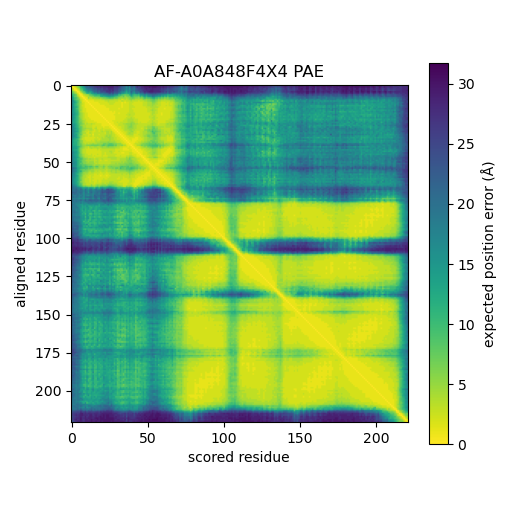8 -10.806 1.00 89.69 118 ALA A N 1
ATOM 938 C CA . ALA A 1 118 ? 9.235 4.936 -11.159 1.00 89.69 118 ALA A CA 1
ATOM 939 C C . ALA A 1 118 ? 9.560 3.939 -10.035 1.00 89.69 118 ALA A C 1
ATOM 941 O O . ALA A 1 118 ? 8.731 3.094 -9.700 1.00 89.69 118 ALA A O 1
ATOM 942 N N . GLU A 1 119 ? 10.726 4.066 -9.402 1.00 89.44 119 GLU A N 1
ATOM 943 C CA . GLU A 1 119 ? 11.107 3.247 -8.252 1.00 89.44 119 GLU A CA 1
ATOM 944 C C . GLU A 1 119 ? 10.205 3.476 -7.033 1.00 89.44 119 GLU A C 1
ATOM 946 O O . GLU A 1 119 ? 9.773 2.510 -6.402 1.00 89.44 119 GLU A O 1
ATOM 951 N N . VAL A 1 120 ? 9.893 4.735 -6.711 1.00 91.81 120 VAL A N 1
ATOM 952 C CA . VAL A 1 120 ? 8.994 5.081 -5.600 1.00 91.81 120 VAL A CA 1
ATOM 953 C C . VAL A 1 120 ? 7.599 4.512 -5.857 1.00 91.81 120 VAL A C 1
ATOM 955 O O . VAL A 1 120 ? 7.056 3.843 -4.980 1.00 91.81 120 VAL A O 1
ATOM 958 N N . ARG A 1 121 ? 7.032 4.721 -7.054 1.00 93.62 121 ARG A N 1
ATOM 959 C CA . ARG A 1 121 ? 5.722 4.163 -7.438 1.00 93.62 121 ARG A CA 1
AT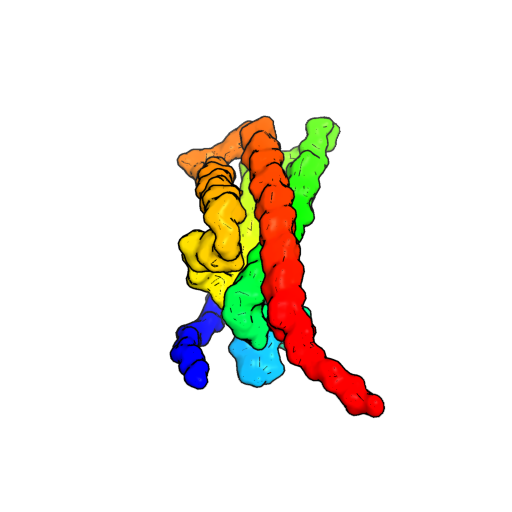OM 960 C C . ARG A 1 121 ? 5.715 2.643 -7.313 1.00 93.62 121 ARG A C 1
ATOM 962 O O . ARG A 1 121 ? 4.842 2.097 -6.650 1.00 93.62 121 ARG A O 1
ATOM 969 N N . ALA A 1 122 ? 6.740 1.981 -7.846 1.00 87.62 122 ALA A N 1
ATOM 970 C CA . ALA A 1 122 ? 6.866 0.532 -7.763 1.00 87.62 122 ALA A CA 1
ATOM 971 C C . ALA A 1 122 ? 6.952 0.021 -6.315 1.00 87.62 122 ALA A C 1
ATOM 973 O O . ALA A 1 122 ? 6.402 -1.031 -6.007 1.00 87.62 122 ALA A O 1
ATOM 974 N N . ALA A 1 123 ? 7.646 0.733 -5.424 1.00 88.38 123 ALA A N 1
ATOM 975 C CA . ALA A 1 123 ? 7.722 0.358 -4.014 1.00 88.38 123 ALA A CA 1
ATOM 976 C C . ALA A 1 123 ? 6.361 0.502 -3.309 1.00 88.38 123 ALA A C 1
ATOM 978 O O . ALA A 1 123 ? 5.987 -0.368 -2.527 1.00 88.38 123 ALA A O 1
ATOM 979 N N . ILE A 1 124 ? 5.605 1.559 -3.621 1.00 92.12 124 ILE A N 1
ATOM 980 C CA . ILE A 1 124 ? 4.241 1.761 -3.114 1.00 92.12 124 ILE A CA 1
ATOM 981 C C . ILE A 1 124 ? 3.312 0.644 -3.598 1.00 92.12 124 ILE A C 1
ATOM 983 O O . ILE A 1 124 ? 2.661 0.008 -2.776 1.00 92.12 124 ILE A O 1
ATOM 987 N N . GLU A 1 125 ? 3.307 0.352 -4.898 1.00 89.94 125 GLU A N 1
ATOM 988 C CA . GLU A 1 125 ? 2.480 -0.710 -5.487 1.00 89.94 125 GLU A CA 1
ATOM 989 C C . GLU A 1 125 ? 2.789 -2.080 -4.871 1.00 89.94 125 GLU A C 1
ATOM 991 O O . GLU A 1 125 ? 1.880 -2.852 -4.589 1.00 89.94 125 GLU A O 1
ATOM 996 N N . VAL A 1 126 ? 4.063 -2.382 -4.596 1.00 84.81 126 VAL A N 1
ATOM 997 C CA . VAL A 1 126 ? 4.455 -3.622 -3.905 1.00 84.81 126 VAL A CA 1
ATOM 998 C C . VAL A 1 126 ? 3.859 -3.701 -2.496 1.00 84.81 126 VAL A C 1
ATOM 1000 O O . VAL A 1 126 ? 3.414 -4.769 -2.079 1.00 84.81 126 VAL A O 1
ATOM 1003 N N . ILE A 1 127 ? 3.850 -2.595 -1.750 1.00 87.44 127 ILE A N 1
ATOM 1004 C CA . ILE A 1 127 ? 3.268 -2.548 -0.401 1.00 87.44 127 ILE A CA 1
ATOM 1005 C C . ILE A 1 127 ? 1.742 -2.688 -0.468 1.00 87.44 127 ILE A C 1
ATOM 1007 O O . ILE A 1 127 ? 1.165 -3.441 0.315 1.00 87.44 127 ILE A O 1
ATOM 1011 N N . GLU A 1 128 ? 1.093 -2.003 -1.409 1.00 85.62 128 GLU A N 1
ATOM 1012 C CA . GLU A 1 128 ? -0.361 -2.047 -1.608 1.00 85.62 128 GLU A CA 1
ATOM 1013 C C . GLU A 1 128 ? -0.834 -3.435 -2.079 1.00 85.62 128 GLU A C 1
ATOM 1015 O O . GLU A 1 128 ? -1.803 -3.970 -1.544 1.00 85.62 128 GLU A O 1
ATOM 1020 N N . ASN A 1 129 ? -0.117 -4.076 -3.005 1.00 80.94 129 ASN A N 1
ATOM 1021 C CA . ASN A 1 129 ? -0.440 -5.430 -3.462 1.00 80.94 129 ASN A CA 1
ATOM 1022 C C . ASN A 1 129 ? -0.262 -6.465 -2.341 1.00 80.94 129 ASN A C 1
ATOM 1024 O O . ASN A 1 129 ? -1.109 -7.344 -2.169 1.00 80.94 129 ASN A O 1
ATOM 1028 N N . ASP A 1 130 ? 0.797 -6.333 -1.531 1.00 76.94 130 ASP A N 1
ATOM 1029 C CA . ASP A 1 130 ? 0.987 -7.165 -0.338 1.00 76.94 130 ASP A CA 1
ATOM 1030 C C . ASP A 1 130 ? -0.171 -6.979 0.654 1.00 76.94 130 ASP A C 1
ATOM 1032 O O . ASP A 1 130 ? -0.683 -7.969 1.171 1.00 76.94 130 ASP A O 1
ATOM 1036 N N . ALA A 1 131 ? -0.646 -5.746 0.871 1.00 77.06 131 ALA A N 1
ATOM 1037 C CA . ALA A 1 131 ? -1.821 -5.482 1.705 1.00 77.06 131 ALA A CA 1
ATOM 1038 C C . ALA A 1 131 ? -3.060 -6.222 1.195 1.00 77.06 131 ALA A C 1
ATOM 1040 O O . ALA A 1 131 ? -3.718 -6.943 1.946 1.00 77.06 131 ALA A O 1
ATOM 1041 N N . GLN A 1 132 ? -3.360 -6.073 -0.094 1.00 75.75 132 GLN A N 1
ATOM 1042 C CA . GLN A 1 132 ? -4.515 -6.714 -0.707 1.00 75.75 132 GLN A CA 1
ATOM 1043 C C . GLN A 1 132 ? -4.435 -8.245 -0.577 1.00 75.75 132 GLN A C 1
ATOM 1045 O O . GLN A 1 132 ? -5.414 -8.866 -0.175 1.00 75.75 132 GLN A O 1
ATOM 1050 N N . SER A 1 133 ? -3.253 -8.847 -0.771 1.00 67.06 133 SER A N 1
ATOM 1051 C CA . SER A 1 133 ? -3.039 -10.302 -0.606 1.00 67.06 133 SER A CA 1
ATOM 1052 C C . SER A 1 133 ? -3.293 -10.823 0.808 1.00 67.06 133 SER A C 1
ATOM 1054 O O . SER A 1 133 ? -3.348 -12.030 1.037 1.00 67.06 133 SER A O 1
ATOM 1056 N N . ARG A 1 134 ? -3.463 -9.920 1.777 1.00 68.06 134 ARG A N 1
ATOM 1057 C CA . ARG A 1 134 ? -3.703 -10.221 3.191 1.00 68.06 134 ARG A CA 1
ATOM 1058 C C . ARG A 1 134 ? -5.143 -9.957 3.622 1.00 68.06 134 ARG A C 1
ATOM 1060 O O . ARG A 1 134 ? -5.410 -9.927 4.819 1.00 68.06 134 ARG A O 1
ATOM 1067 N N . GLY A 1 135 ? -6.061 -9.776 2.670 1.00 63.44 135 GLY A N 1
ATOM 1068 C CA . GLY A 1 135 ? -7.474 -9.510 2.946 1.00 63.44 135 GLY A CA 1
ATOM 1069 C C . GLY A 1 135 ? -7.818 -8.026 3.063 1.00 63.44 135 GLY A C 1
ATOM 1070 O O . GLY A 1 135 ? -8.942 -7.689 3.420 1.00 63.44 135 GLY A O 1
ATOM 1071 N N . ALA A 1 136 ? -6.888 -7.130 2.720 1.00 66.44 136 ALA A N 1
ATOM 1072 C CA . ALA A 1 136 ? -7.136 -5.690 2.680 1.00 66.44 136 ALA A CA 1
ATOM 1073 C C . ALA A 1 136 ? -7.799 -5.225 1.361 1.00 66.44 136 ALA A C 1
ATOM 1075 O O . ALA A 1 136 ? -7.832 -4.035 1.065 1.00 66.44 136 ALA A O 1
ATOM 1076 N N . GLU A 1 137 ? -8.324 -6.163 0.561 1.00 56.31 137 GLU A N 1
ATOM 1077 C CA . GLU A 1 137 ? -8.947 -5.916 -0.752 1.00 56.31 137 GLU A CA 1
ATOM 1078 C C . GLU A 1 137 ? -10.187 -5.013 -0.683 1.00 56.31 137 GLU A C 1
ATOM 1080 O O . GLU A 1 137 ? -10.545 -4.402 -1.683 1.00 56.31 137 GLU A O 1
ATOM 1085 N N . ASN A 1 138 ? -10.806 -4.900 0.499 1.00 52.97 138 ASN A N 1
ATOM 1086 C CA . ASN A 1 138 ? -11.999 -4.090 0.759 1.00 52.97 138 ASN A CA 1
ATOM 1087 C C . ASN A 1 138 ? -11.765 -3.043 1.865 1.00 52.97 138 ASN A C 1
ATOM 1089 O O . ASN A 1 138 ? -12.683 -2.747 2.626 1.00 52.97 138 ASN A O 1
ATOM 1093 N N . LEU A 1 139 ? -10.539 -2.521 2.001 1.00 67.25 139 LEU A N 1
ATOM 1094 C CA . LEU A 1 139 ? -10.255 -1.375 2.874 1.00 67.25 139 LEU A CA 1
ATOM 1095 C C . LEU A 1 139 ? -10.924 -0.110 2.315 1.00 67.25 139 LEU A C 1
ATOM 1097 O O . LEU A 1 139 ? -10.292 0.714 1.660 1.00 67.25 139 LEU A O 1
ATOM 1101 N N . ASP A 1 140 ? -12.222 0.016 2.546 1.00 80.94 140 ASP A N 1
ATOM 1102 C CA . ASP A 1 140 ? -12.953 1.260 2.361 1.00 80.94 140 ASP A CA 1
ATOM 1103 C C . ASP A 1 140 ? -12.488 2.288 3.410 1.00 80.94 140 ASP A C 1
ATOM 1105 O O . ASP A 1 140 ? -12.254 1.957 4.574 1.00 80.94 140 ASP A O 1
ATOM 1109 N N . GLU A 1 141 ? -12.336 3.543 2.990 1.00 86.12 141 GLU A N 1
ATOM 1110 C CA . GLU A 1 141 ? -11.919 4.643 3.861 1.00 86.12 141 GLU A CA 1
ATOM 1111 C C . GLU A 1 141 ? -12.878 4.852 5.031 1.00 86.12 141 GLU A C 1
ATOM 1113 O O . GLU A 1 141 ? -12.418 5.100 6.145 1.00 86.12 141 GLU A O 1
ATOM 1118 N N . ALA A 1 142 ? -14.188 4.702 4.812 1.00 87.44 142 ALA A N 1
ATOM 1119 C CA . ALA A 1 142 ? -15.170 4.818 5.883 1.00 87.44 142 ALA A CA 1
ATOM 1120 C C . ALA A 1 142 ? -14.964 3.711 6.924 1.00 87.44 142 ALA A C 1
ATOM 1122 O O . ALA A 1 142 ? -14.862 4.004 8.110 1.00 87.44 142 ALA A O 1
ATOM 1123 N N . THR A 1 143 ? -14.749 2.469 6.483 1.00 87.06 143 THR A N 1
ATOM 1124 C CA . THR A 1 143 ? -14.404 1.344 7.366 1.00 87.06 143 THR A CA 1
ATOM 1125 C C . THR A 1 143 ? -13.150 1.627 8.200 1.00 87.06 143 THR A C 1
ATOM 1127 O O . THR A 1 143 ? -13.102 1.275 9.375 1.00 87.06 143 THR A O 1
ATOM 1130 N N . VAL A 1 144 ? -12.129 2.277 7.629 1.00 89.56 144 VAL A N 1
ATOM 1131 C CA . VAL A 1 144 ? -10.916 2.668 8.370 1.00 89.56 144 VAL A CA 1
ATOM 1132 C C . VAL A 1 144 ? -11.211 3.737 9.417 1.00 89.56 144 VAL A C 1
ATOM 1134 O O . VAL A 1 144 ? -10.701 3.652 10.534 1.00 89.56 144 VAL A O 1
ATOM 1137 N N . VAL A 1 145 ? -12.001 4.750 9.064 1.00 93.31 145 VAL A N 1
ATOM 1138 C CA . VAL A 1 145 ? -12.403 5.822 9.983 1.00 93.31 145 VAL A CA 1
ATOM 1139 C C . VAL A 1 145 ? -13.236 5.254 11.134 1.00 93.31 145 VAL A C 1
ATOM 1141 O O . VAL A 1 145 ? -12.971 5.575 12.293 1.00 93.31 145 VAL A O 1
ATOM 1144 N N . ASP A 1 146 ? -14.150 4.332 10.843 1.00 91.75 146 ASP A N 1
ATOM 1145 C CA . ASP A 1 146 ? -15.027 3.683 11.822 1.00 91.75 146 ASP A CA 1
ATOM 1146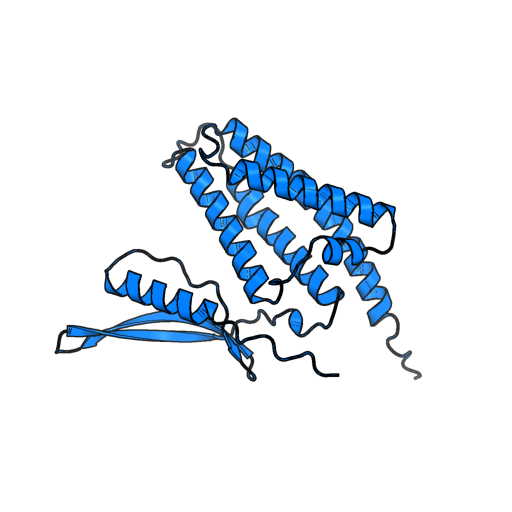 C C . ASP A 1 146 ? -14.268 2.828 12.853 1.00 91.75 146 ASP A C 1
ATOM 1148 O O . ASP A 1 146 ? -14.794 2.543 13.932 1.00 91.75 146 ASP A O 1
ATOM 1152 N N . LEU A 1 147 ? -13.000 2.476 12.592 1.00 91.31 147 LEU A N 1
ATOM 1153 C CA . LEU A 1 147 ? -12.142 1.824 13.589 1.00 91.31 147 LEU A CA 1
ATOM 1154 C C . LEU A 1 147 ? -11.918 2.701 14.824 1.00 91.31 147 LEU A C 1
ATOM 1156 O O . LEU A 1 147 ? -11.613 2.167 15.894 1.00 91.31 147 LEU A O 1
ATOM 1160 N N . PHE A 1 148 ? -12.022 4.023 14.693 1.00 94.31 148 PHE A N 1
ATOM 1161 C CA . PHE A 1 148 ? -11.759 4.995 15.749 1.00 94.31 148 PHE A CA 1
ATOM 1162 C C . PHE A 1 148 ? -13.054 5.362 16.476 1.00 94.31 148 PHE A C 1
ATOM 1164 O O . PHE A 1 148 ? -14.091 5.563 15.858 1.00 94.31 148 PHE A O 1
ATOM 1171 N N . THR A 1 149 ? -13.010 5.454 17.808 1.00 90.25 149 THR A N 1
ATOM 1172 C CA . THR A 1 149 ? -14.218 5.664 18.632 1.00 90.25 149 THR A CA 1
ATOM 1173 C C . THR A 1 149 ? -14.507 7.116 18.973 1.00 90.25 149 THR A C 1
ATOM 1175 O O . THR A 1 149 ? -15.640 7.443 19.313 1.00 90.25 149 THR A O 1
ATOM 1178 N N . SER A 1 150 ? -13.494 7.984 18.964 1.00 94.81 150 SER A N 1
ATOM 1179 C CA . SER A 1 150 ? -13.695 9.403 19.254 1.00 94.81 150 SER A CA 1
ATOM 1180 C C . SER A 1 150 ? -13.943 10.168 17.955 1.00 94.81 150 SER A C 1
ATOM 1182 O O . SER A 1 150 ? -13.250 9.937 16.968 1.00 94.81 150 SER A O 1
ATOM 1184 N N . ALA A 1 151 ? -14.903 11.098 17.963 1.00 95.19 151 ALA A N 1
ATOM 1185 C CA . ALA A 1 151 ? -15.207 11.923 16.789 1.00 95.19 151 ALA A CA 1
ATOM 1186 C C . ALA A 1 151 ? -13.974 12.706 16.303 1.00 95.19 151 ALA A C 1
ATOM 1188 O O . ALA A 1 151 ? -13.727 12.801 15.109 1.00 95.19 151 ALA A O 1
ATOM 1189 N N . GLN A 1 152 ? -13.144 13.182 17.238 1.00 96.31 152 GLN A N 1
ATOM 1190 C CA . GLN A 1 152 ? -11.892 13.862 16.909 1.00 96.31 152 GLN A CA 1
ATOM 1191 C C . GLN A 1 152 ? -10.921 12.946 16.151 1.00 96.31 152 GLN A C 1
ATOM 1193 O O . GLN A 1 152 ? -10.339 13.365 15.156 1.00 96.31 152 GLN A O 1
ATOM 1198 N N . ASP A 1 153 ? -10.755 11.695 16.589 1.00 96.19 153 ASP A N 1
ATOM 1199 C CA . ASP A 1 153 ? -9.855 10.759 15.910 1.00 96.19 153 ASP A CA 1
ATOM 1200 C C . ASP A 1 153 ? -10.394 10.321 14.552 1.00 96.19 153 ASP A C 1
ATOM 1202 O O . ASP A 1 153 ? -9.608 10.094 13.634 1.00 96.19 153 ASP A O 1
ATOM 1206 N N . GLN A 1 154 ? -11.717 10.210 14.422 1.00 96.75 154 GLN A N 1
ATOM 1207 C CA . GLN A 1 154 ? -12.378 9.947 13.147 1.00 96.75 154 GLN A CA 1
ATOM 1208 C C . GLN A 1 154 ? -12.112 11.085 12.151 1.00 96.75 154 GLN A C 1
ATOM 1210 O O . GLN A 1 154 ? -11.651 10.823 11.039 1.00 96.75 154 GLN A O 1
ATOM 1215 N N . ASP A 1 155 ? -12.301 12.340 12.569 1.00 97.50 155 ASP A N 1
ATOM 1216 C CA . ASP A 1 155 ? -12.030 13.530 11.750 1.00 97.50 155 ASP A CA 1
ATOM 1217 C C . ASP A 1 155 ? -10.541 13.644 11.373 1.00 97.50 155 ASP A C 1
ATOM 1219 O O . ASP A 1 155 ? -10.185 13.924 10.218 1.00 97.50 155 ASP A O 1
ATOM 1223 N N . ASP A 1 156 ? -9.648 13.387 12.333 1.00 97.25 156 ASP A N 1
ATOM 1224 C CA . ASP A 1 156 ? -8.204 13.397 12.103 1.00 97.25 156 ASP A CA 1
ATOM 1225 C C . ASP A 1 156 ? -7.785 12.281 11.135 1.00 97.25 156 ASP A C 1
ATOM 1227 O O . ASP A 1 156 ? -6.962 12.515 10.243 1.00 97.25 156 ASP A O 1
ATOM 1231 N N . MET A 1 157 ? -8.362 11.082 11.261 1.00 97.06 157 MET A N 1
ATOM 1232 C CA . MET A 1 157 ? -8.081 9.964 10.360 1.00 97.06 157 MET A CA 1
ATOM 1233 C C . MET A 1 157 ? -8.603 10.228 8.948 1.00 97.06 157 MET A C 1
ATOM 1235 O O . MET A 1 157 ? -7.859 10.037 7.985 1.00 97.06 157 MET A O 1
ATOM 1239 N N . ALA A 1 158 ? -9.828 10.741 8.812 1.00 96.62 158 ALA A N 1
ATOM 1240 C CA . ALA A 1 158 ? -10.393 11.133 7.524 1.00 96.62 158 ALA A CA 1
ATOM 1241 C C . ALA A 1 158 ? -9.501 12.173 6.825 1.00 96.62 158 ALA A C 1
ATOM 1243 O O . ALA A 1 158 ? -9.165 12.032 5.650 1.00 96.62 158 ALA A O 1
ATOM 1244 N N . THR A 1 159 ? -9.015 13.167 7.577 1.00 97.44 159 THR A N 1
ATOM 1245 C CA . THR A 1 159 ? -8.069 14.171 7.070 1.00 97.44 159 THR A CA 1
ATOM 1246 C C . THR A 1 159 ? -6.750 13.544 6.612 1.00 97.44 159 THR A C 1
ATOM 1248 O O . THR A 1 159 ? -6.177 13.958 5.598 1.00 97.44 159 THR A O 1
ATOM 1251 N N . VAL A 1 160 ? -6.231 12.563 7.357 1.00 97.62 160 VAL A N 1
ATOM 1252 C CA . VAL A 1 160 ? -5.001 11.851 6.994 1.00 97.62 160 VAL A CA 1
ATOM 1253 C C . VAL A 1 160 ? -5.181 11.066 5.694 1.00 97.62 160 VAL A C 1
ATOM 1255 O O . VAL A 1 160 ? -4.329 11.197 4.814 1.00 97.62 160 VAL A O 1
ATOM 1258 N N . LEU A 1 161 ? -6.271 10.307 5.551 1.00 94.81 161 LEU A N 1
ATOM 1259 C CA . LEU A 1 161 ? -6.570 9.510 4.354 1.00 94.81 161 LEU A CA 1
ATOM 1260 C C . LEU A 1 161 ? -6.751 10.395 3.114 1.00 94.81 161 LEU A C 1
ATOM 1262 O O . LEU A 1 161 ? -6.079 10.196 2.103 1.00 94.81 161 LEU A O 1
ATOM 1266 N N . ASP A 1 162 ? -7.552 11.451 3.226 1.00 96.19 162 ASP A N 1
ATOM 1267 C CA . ASP A 1 162 ? -7.812 12.402 2.144 1.00 96.19 162 ASP A CA 1
ATOM 1268 C C . ASP A 1 162 ? -6.522 13.103 1.662 1.00 96.19 162 ASP A C 1
ATOM 1270 O O . ASP A 1 162 ? -6.216 13.174 0.466 1.00 96.19 162 ASP A O 1
ATOM 1274 N N . ARG A 1 163 ? -5.675 13.566 2.593 1.00 97.56 163 ARG A N 1
ATOM 1275 C CA . ARG A 1 163 ? -4.363 14.137 2.234 1.00 97.56 163 ARG A CA 1
ATOM 1276 C C . ARG A 1 163 ? -3.411 13.094 1.650 1.00 97.56 163 ARG A C 1
ATOM 1278 O O . ARG A 1 163 ? -2.654 13.425 0.734 1.00 97.56 163 ARG A O 1
ATOM 1285 N N . TRP A 1 164 ? -3.439 11.861 2.154 1.00 95.69 164 TRP A N 1
ATOM 1286 C CA . TRP A 1 164 ? -2.619 10.769 1.634 1.00 95.69 164 TRP A CA 1
ATOM 1287 C C . TRP A 1 164 ? -2.973 10.465 0.179 1.00 95.69 164 TRP A C 1
ATOM 1289 O O . TRP A 1 164 ? -2.077 10.425 -0.666 1.00 95.69 164 TRP A O 1
ATOM 1299 N N . ASN A 1 165 ? -4.264 10.374 -0.140 1.00 94.56 165 ASN A N 1
ATOM 1300 C CA . ASN A 1 165 ? -4.752 10.170 -1.500 1.00 94.56 165 ASN A CA 1
ATOM 1301 C C . ASN A 1 165 ? -4.316 11.293 -2.438 1.00 94.56 165 ASN A C 1
ATOM 1303 O O . ASN A 1 165 ? -3.737 11.015 -3.483 1.00 94.56 165 ASN A O 1
ATOM 1307 N N . ARG A 1 166 ? -4.443 12.563 -2.038 1.00 96.50 166 ARG A N 1
ATOM 1308 C CA . ARG A 1 166 ? -3.937 13.690 -2.847 1.00 96.50 166 ARG A CA 1
ATOM 1309 C C . ARG A 1 166 ? -2.420 13.674 -3.041 1.00 96.50 166 ARG A C 1
ATOM 1311 O O . ARG A 1 166 ? -1.904 14.140 -4.062 1.00 96.50 166 ARG A O 1
ATOM 1318 N N . ALA A 1 167 ? -1.654 13.218 -2.050 1.00 96.00 167 ALA A N 1
ATOM 1319 C CA . ALA A 1 167 ? -0.210 13.026 -2.198 1.00 96.00 167 ALA A CA 1
ATOM 1320 C C . ALA A 1 167 ? 0.101 11.895 -3.187 1.00 96.00 167 ALA A C 1
ATOM 1322 O O . ALA A 1 167 ? 0.936 12.076 -4.079 1.00 96.00 167 ALA A O 1
ATOM 1323 N N . ARG A 1 168 ? -0.628 10.779 -3.087 1.00 94.56 168 ARG A N 1
ATOM 1324 C CA . ARG A 1 168 ? -0.552 9.647 -4.012 1.00 94.56 168 ARG A CA 1
ATOM 1325 C C . ARG A 1 168 ? -0.918 10.071 -5.434 1.00 94.56 168 ARG A C 1
ATOM 1327 O O . ARG A 1 168 ? -0.130 9.847 -6.341 1.00 94.56 168 ARG A O 1
ATOM 1334 N N . GLU A 1 169 ? -2.026 10.768 -5.647 1.00 95.62 169 GLU A N 1
ATOM 1335 C CA . GLU A 1 169 ? -2.433 11.287 -6.960 1.00 95.62 169 GLU A CA 1
ATOM 1336 C C . GLU A 1 169 ? -1.347 12.154 -7.600 1.00 95.62 169 GLU A C 1
ATOM 1338 O O . GLU A 1 169 ? -0.981 11.942 -8.753 1.00 95.62 169 GLU A O 1
ATOM 1343 N N . ARG A 1 170 ? -0.748 13.087 -6.847 1.00 96.25 170 ARG A N 1
ATOM 1344 C CA . ARG A 1 170 ? 0.370 13.904 -7.351 1.00 96.25 170 ARG A CA 1
ATOM 1345 C C . ARG A 1 170 ? 1.597 13.070 -7.704 1.00 96.25 170 ARG A C 1
ATOM 1347 O O . ARG A 1 170 ? 2.300 13.405 -8.656 1.00 96.25 170 ARG A O 1
ATOM 1354 N N . LEU A 1 171 ? 1.877 12.017 -6.939 1.00 94.12 171 LEU A N 1
ATOM 1355 C CA . LEU A 1 171 ? 2.979 11.106 -7.218 1.00 94.12 171 LEU A CA 1
ATOM 1356 C C . LEU A 1 171 ? 2.715 10.257 -8.463 1.00 94.12 171 LEU A C 1
ATOM 1358 O O . LEU A 1 171 ? 3.659 10.006 -9.208 1.00 94.12 171 LEU A O 1
ATOM 1362 N N . PHE A 1 172 ? 1.466 9.841 -8.690 1.00 95.44 172 PHE A N 1
ATOM 1363 C CA . PHE A 1 172 ? 1.012 8.974 -9.785 1.00 95.44 172 PHE A CA 1
ATOM 1364 C C . PHE A 1 172 ? 0.499 9.729 -11.023 1.00 95.44 172 PHE A C 1
ATOM 1366 O O . PHE A 1 172 ? 0.172 9.095 -12.020 1.00 95.44 172 PHE A O 1
ATOM 1373 N N . ALA A 1 173 ? 0.507 11.063 -10.995 1.00 94.44 173 ALA A N 1
ATOM 1374 C CA . ALA A 1 173 ? 0.094 11.913 -12.107 1.00 94.44 173 ALA A CA 1
ATOM 1375 C C . ALA A 1 173 ? 0.832 11.598 -13.422 1.00 94.44 173 ALA A C 1
ATOM 1377 O O . ALA A 1 173 ? 1.985 11.152 -13.419 1.00 94.44 173 ALA A O 1
ATOM 1378 N N . ASP A 1 174 ? 0.171 11.886 -14.540 1.00 92.00 174 ASP A N 1
ATOM 1379 C CA . ASP A 1 174 ? 0.745 11.830 -15.882 1.00 92.00 174 ASP A CA 1
ATOM 1380 C C . ASP A 1 174 ? 0.634 13.226 -16.534 1.00 92.00 174 ASP A C 1
ATOM 1382 O O . ASP A 1 174 ? -0.485 13.713 -16.719 1.00 92.00 174 ASP A O 1
ATOM 1386 N N . PRO A 1 175 ? 1.752 13.929 -16.815 1.00 89.94 175 PRO A N 1
ATOM 1387 C CA . PRO A 1 175 ? 3.138 13.485 -16.653 1.00 89.94 175 PRO A CA 1
ATOM 1388 C C . PRO A 1 175 ? 3.588 13.381 -15.179 1.00 89.94 175 PRO A C 1
ATOM 1390 O O . PRO A 1 175 ? 3.099 14.128 -1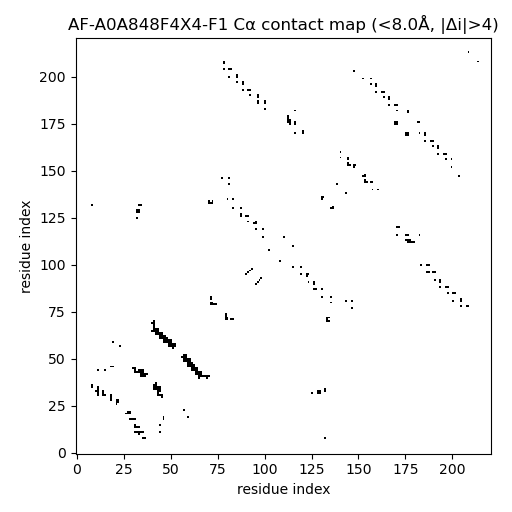4.323 1.00 89.94 175 PRO A O 1
ATOM 1393 N N . PRO A 1 176 ? 4.555 12.490 -14.869 1.00 91.31 176 PRO A N 1
ATOM 1394 C CA . PRO A 1 176 ? 5.094 12.336 -13.520 1.00 91.31 176 PRO A CA 1
ATOM 1395 C C . PRO A 1 176 ? 5.820 13.603 -13.036 1.00 91.31 176 PRO A C 1
ATOM 1397 O O . PRO A 1 176 ? 6.248 14.428 -13.850 1.00 91.31 176 PRO A O 1
ATOM 1400 N N . PRO A 1 177 ? 6.041 13.758 -11.714 1.00 89.88 177 PRO A N 1
ATOM 1401 C CA . PRO A 1 177 ? 6.877 14.829 -11.180 1.00 89.88 177 PRO A CA 1
ATOM 1402 C C . PRO A 1 177 ? 8.266 14.851 -11.838 1.00 89.88 177 PRO A C 1
ATOM 1404 O O . PRO A 1 177 ? 9.081 13.959 -11.623 1.00 89.88 177 PRO A O 1
ATOM 1407 N N . ALA A 1 178 ? 8.540 15.889 -12.629 1.00 88.31 178 ALA A N 1
ATOM 1408 C CA . ALA A 1 178 ? 9.799 16.021 -13.368 1.00 88.31 178 ALA A CA 1
ATOM 1409 C C . ALA A 1 178 ? 10.954 16.574 -12.513 1.00 88.31 178 ALA A C 1
ATOM 1411 O O . ALA A 1 178 ? 12.124 16.396 -12.844 1.00 88.31 178 ALA A O 1
ATOM 1412 N N . GLU A 1 179 ? 10.635 17.242 -11.402 1.00 91.12 179 GLU A N 1
ATOM 1413 C CA . GLU A 1 179 ? 11.617 17.889 -10.534 1.00 91.12 179 GLU A CA 1
ATOM 1414 C C . GLU A 1 179 ? 11.829 17.123 -9.225 1.00 91.12 179 GLU A C 1
ATOM 1416 O O . GLU A 1 179 ? 10.878 16.751 -8.530 1.00 91.12 179 GLU A O 1
ATOM 1421 N N . LEU A 1 180 ? 13.097 16.975 -8.825 1.00 88.25 180 LEU A N 1
ATOM 1422 C CA . LEU A 1 180 ? 13.469 16.336 -7.559 1.00 88.25 180 LEU A CA 1
ATOM 1423 C C . LEU A 1 180 ? 12.902 17.081 -6.337 1.00 88.25 180 LEU A C 1
ATOM 1425 O O . LEU A 1 180 ? 12.550 16.453 -5.340 1.00 88.25 180 LEU A O 1
ATOM 1429 N N . SER A 1 181 ? 12.805 18.411 -6.406 1.00 89.62 181 SER A N 1
ATOM 1430 C CA . SER A 1 181 ? 12.171 19.264 -5.388 1.00 89.62 181 SER A CA 1
ATOM 1431 C C . SER A 1 181 ? 10.718 18.853 -5.142 1.00 89.62 181 SER A C 1
ATOM 1433 O O . SER A 1 181 ? 10.310 18.680 -3.994 1.00 89.62 181 SER A O 1
ATOM 1435 N N . ARG A 1 182 ? 9.957 18.631 -6.219 1.00 92.31 182 ARG A N 1
ATOM 1436 C CA . ARG A 1 182 ? 8.547 18.243 -6.169 1.00 92.31 182 ARG A CA 1
ATOM 1437 C C . ARG A 1 182 ? 8.367 16.834 -5.617 1.00 92.31 182 ARG A C 1
ATOM 1439 O O . ARG A 1 182 ? 7.524 16.642 -4.746 1.00 92.31 182 ARG A O 1
ATOM 1446 N N . LEU A 1 183 ? 9.191 15.877 -6.052 1.00 91.75 183 LEU A N 1
ATOM 1447 C CA . LEU A 1 183 ? 9.199 14.527 -5.475 1.00 91.75 183 LEU A CA 1
ATOM 1448 C C . LEU A 1 183 ? 9.498 14.566 -3.967 1.00 91.75 183 LEU A C 1
ATOM 1450 O O . LEU A 1 183 ? 8.786 13.951 -3.178 1.00 91.75 183 LEU A O 1
ATOM 1454 N N . ARG A 1 184 ? 10.511 15.333 -3.545 1.00 90.75 184 ARG A N 1
ATOM 1455 C CA . ARG A 1 184 ? 10.855 15.488 -2.122 1.00 90.75 184 ARG A CA 1
ATOM 1456 C C . ARG A 1 184 ? 9.728 16.116 -1.308 1.00 90.75 184 ARG A C 1
ATOM 1458 O O . ARG A 1 184 ? 9.480 15.656 -0.201 1.00 90.75 184 ARG A O 1
ATOM 1465 N N . ALA A 1 185 ? 9.052 17.131 -1.844 1.00 93.19 185 ALA A N 1
ATOM 1466 C CA . ALA A 1 185 ? 7.919 17.761 -1.171 1.00 93.19 185 ALA A CA 1
ATOM 1467 C C . ALA A 1 185 ? 6.775 16.762 -0.934 1.00 93.19 185 ALA A C 1
ATOM 1469 O O . ALA A 1 185 ? 6.235 16.707 0.166 1.00 93.19 185 ALA A O 1
ATOM 1470 N N . ILE A 1 186 ? 6.465 15.925 -1.932 1.00 95.06 186 ILE A N 1
ATOM 1471 C CA . ILE A 1 186 ? 5.463 14.857 -1.794 1.00 95.06 186 ILE A CA 1
ATOM 1472 C C . ILE A 1 186 ? 5.891 13.854 -0.714 1.00 95.06 186 ILE A C 1
ATOM 1474 O O . ILE A 1 186 ? 5.100 13.531 0.167 1.00 95.06 186 ILE A O 1
ATOM 1478 N N . LEU A 1 187 ? 7.145 13.388 -0.739 1.00 94.12 187 LEU A N 1
ATOM 1479 C CA . LEU A 1 187 ? 7.645 12.423 0.247 1.00 94.12 187 LEU A CA 1
ATOM 1480 C C . LEU A 1 187 ? 7.673 12.986 1.676 1.00 94.12 187 LEU A C 1
ATOM 1482 O O . LEU A 1 187 ? 7.419 12.241 2.621 1.00 94.12 187 LEU A O 1
ATOM 1486 N N . GLU A 1 188 ? 7.963 14.278 1.857 1.00 94.62 188 GLU A N 1
ATOM 1487 C CA . GLU A 1 188 ? 7.925 14.911 3.182 1.00 94.62 188 GLU A CA 1
ATOM 1488 C C . GLU A 1 188 ? 6.488 15.058 3.697 1.00 94.62 188 GLU A C 1
ATOM 1490 O O . GLU A 1 188 ? 6.227 14.804 4.870 1.00 94.62 188 GLU A O 1
ATOM 1495 N N . GLU A 1 189 ? 5.530 15.371 2.824 1.00 96.44 189 GLU A N 1
ATOM 1496 C CA . GLU A 1 189 ? 4.115 15.360 3.195 1.00 96.44 189 GLU A CA 1
ATOM 1497 C C . GLU A 1 189 ? 3.644 13.949 3.575 1.00 96.44 189 GLU A C 1
ATOM 1499 O O . GLU A 1 189 ? 3.052 13.756 4.637 1.00 96.44 189 GLU A O 1
ATOM 1504 N N . MET A 1 190 ? 3.974 12.934 2.769 1.00 96.56 190 MET A N 1
ATOM 1505 C CA . MET A 1 190 ? 3.665 11.536 3.093 1.00 96.56 190 MET A CA 1
ATOM 1506 C C . MET A 1 190 ? 4.308 11.103 4.414 1.00 96.56 190 MET A C 1
ATOM 1508 O O . MET A 1 190 ? 3.715 10.329 5.162 1.00 96.56 190 MET A O 1
ATOM 1512 N N . ARG A 1 191 ? 5.494 11.620 4.749 1.00 96.00 191 ARG A N 1
ATOM 1513 C CA . ARG A 1 191 ? 6.147 11.384 6.042 1.00 96.00 191 ARG A CA 1
ATOM 1514 C C . ARG A 1 191 ? 5.347 11.937 7.212 1.00 96.00 191 ARG A C 1
ATOM 1516 O O . ARG A 1 191 ? 5.209 11.245 8.221 1.00 96.00 191 ARG A O 1
ATOM 1523 N N . GLU A 1 192 ? 4.878 13.175 7.097 1.00 97.19 192 GLU A N 1
ATOM 1524 C CA . GLU A 1 192 ? 4.059 13.822 8.120 1.00 97.19 192 GLU A CA 1
ATOM 1525 C C . GLU A 1 192 ? 2.762 13.034 8.340 1.00 97.19 192 GLU A C 1
ATOM 1527 O O . GLU A 1 192 ? 2.420 12.695 9.474 1.00 97.19 192 GLU A O 1
ATOM 1532 N N . LEU A 1 193 ? 2.080 12.682 7.249 1.00 97.94 193 LEU A N 1
ATOM 1533 C CA . LEU A 1 193 ? 0.836 11.913 7.275 1.00 97.94 193 LEU A CA 1
ATOM 1534 C C . LEU A 1 193 ? 1.042 10.519 7.865 1.00 97.94 193 LEU A C 1
ATOM 1536 O O . LEU A 1 193 ? 0.288 10.106 8.739 1.00 97.94 193 LEU A O 1
ATOM 1540 N N . ASN A 1 194 ? 2.105 9.827 7.454 1.00 97.62 194 ASN A N 1
ATOM 1541 C CA . ASN A 1 194 ? 2.478 8.531 8.005 1.00 97.62 194 ASN A CA 1
ATOM 1542 C C . ASN A 1 194 ? 2.738 8.616 9.515 1.00 97.62 194 ASN A C 1
ATOM 1544 O O . ASN A 1 194 ? 2.263 7.766 10.257 1.00 97.62 194 ASN A O 1
ATOM 1548 N N . TYR A 1 195 ? 3.436 9.650 9.991 1.00 97.31 195 TYR A N 1
ATOM 1549 C CA . TYR A 1 195 ? 3.645 9.849 11.426 1.00 97.31 195 TYR A CA 1
ATOM 1550 C C . TYR A 1 195 ? 2.320 10.037 12.178 1.00 97.31 195 TYR A C 1
ATOM 1552 O O . TYR A 1 195 ? 2.085 9.347 13.169 1.00 97.31 195 TYR A O 1
ATOM 1560 N N . ARG A 1 196 ? 1.435 10.912 11.680 1.00 97.56 196 ARG A N 1
ATOM 1561 C CA . ARG A 1 196 ? 0.105 11.134 12.272 1.00 97.56 196 ARG A CA 1
ATOM 1562 C C . ARG A 1 196 ? -0.715 9.842 12.313 1.00 97.56 196 ARG A C 1
ATOM 1564 O O . ARG A 1 196 ? -1.228 9.491 13.373 1.00 97.56 196 ARG A O 1
ATOM 1571 N N . PHE A 1 197 ? -0.759 9.107 11.200 1.00 97.44 197 PHE A N 1
ATOM 1572 C CA . PHE A 1 197 ? -1.397 7.794 11.118 1.00 97.44 197 PHE A CA 1
ATOM 1573 C C . PHE A 1 197 ? -0.839 6.829 12.169 1.00 97.44 197 PHE A C 1
ATOM 1575 O O . PHE A 1 197 ? -1.605 6.231 12.917 1.00 97.44 197 PHE A O 1
ATOM 1582 N N . MET A 1 198 ? 0.488 6.701 12.271 1.00 97.44 198 MET A N 1
ATOM 1583 C CA . MET A 1 198 ? 1.114 5.783 13.223 1.00 97.44 198 MET A CA 1
ATOM 1584 C C . MET A 1 198 ? 0.799 6.161 14.676 1.00 97.44 198 MET A C 1
ATOM 1586 O O . MET A 1 198 ? 0.582 5.269 15.492 1.00 97.44 198 MET A O 1
ATOM 1590 N N . CYS A 1 199 ? 0.730 7.452 15.014 1.00 97.06 199 CYS A N 1
ATOM 1591 C CA . CYS A 1 199 ? 0.324 7.906 16.347 1.00 97.06 199 CYS A CA 1
ATOM 1592 C C . CYS A 1 199 ? -1.135 7.546 16.662 1.00 97.06 199 CYS A C 1
ATOM 1594 O O . CYS A 1 199 ? -1.394 6.932 17.696 1.00 97.06 199 CYS A O 1
ATOM 1596 N N . LEU A 1 200 ? -2.069 7.878 15.765 1.00 96.56 200 LEU A N 1
ATOM 1597 C CA . LEU A 1 200 ? -3.494 7.569 15.935 1.00 96.56 200 LEU A CA 1
ATOM 1598 C C . LEU A 1 200 ? -3.726 6.056 15.997 1.00 96.56 200 LEU A C 1
ATOM 1600 O O . LEU A 1 200 ? -4.309 5.542 16.951 1.00 96.56 200 LEU A O 1
ATOM 1604 N N . GLY A 1 201 ? -3.214 5.333 15.001 1.00 95.81 201 GLY A N 1
ATOM 1605 C CA . GLY A 1 201 ? -3.413 3.900 14.859 1.00 95.81 201 GLY A CA 1
ATOM 1606 C C . GLY A 1 201 ? -2.794 3.100 16.001 1.00 95.81 201 GLY A C 1
ATOM 1607 O O . GLY A 1 201 ? -3.420 2.166 16.484 1.00 95.81 201 GLY A O 1
ATOM 1608 N N . SER A 1 202 ? -1.596 3.458 16.480 1.00 96.12 202 SER A N 1
ATOM 1609 C CA . SER A 1 202 ? -0.959 2.719 17.583 1.00 96.12 202 SER A CA 1
ATOM 1610 C C . SER A 1 202 ? -1.690 2.917 18.909 1.00 96.12 202 SER A C 1
ATOM 1612 O O . SER A 1 202 ? -1.880 1.943 19.639 1.00 96.12 202 SER A O 1
ATOM 1614 N N . ARG A 1 203 ? -2.162 4.139 19.195 1.00 95.50 203 ARG A N 1
ATOM 1615 C CA . ARG A 1 203 ? -3.012 4.406 20.362 1.00 95.50 203 ARG A CA 1
ATOM 1616 C C . ARG A 1 203 ? -4.303 3.598 20.277 1.00 95.50 203 ARG A C 1
ATOM 1618 O O . ARG A 1 203 ? -4.624 2.873 21.214 1.00 95.50 203 ARG A O 1
ATOM 1625 N N . ARG A 1 204 ? -4.994 3.653 19.135 1.00 94.88 204 ARG A N 1
ATOM 1626 C CA . ARG A 1 204 ? -6.242 2.912 18.948 1.00 94.88 204 ARG A CA 1
ATOM 1627 C C . ARG A 1 204 ? -6.039 1.401 19.051 1.00 94.88 204 ARG A C 1
ATOM 1629 O O . ARG A 1 204 ? -6.813 0.707 19.701 1.00 94.88 204 ARG A O 1
ATOM 1636 N N . PHE A 1 205 ? -4.962 0.888 18.467 1.00 93.62 205 PHE A N 1
ATOM 1637 C CA . PHE A 1 205 ? -4.619 -0.524 18.560 1.00 93.62 205 PHE A CA 1
ATOM 1638 C C . PHE A 1 205 ? -4.376 -0.947 20.010 1.00 93.62 205 PHE A C 1
ATOM 1640 O O . PHE A 1 205 ? -4.878 -1.984 20.434 1.00 93.62 205 PHE A O 1
ATOM 1647 N N . HIS A 1 206 ? -3.672 -0.124 20.793 1.00 92.81 206 HIS A N 1
ATOM 1648 C CA . HIS A 1 206 ? -3.481 -0.364 22.220 1.00 92.81 206 HIS A CA 1
ATOM 1649 C C . HIS A 1 206 ? -4.812 -0.421 22.984 1.00 92.81 206 HIS A C 1
ATOM 1651 O O . HIS A 1 206 ? -5.016 -1.356 23.753 1.00 92.81 206 HIS A O 1
ATOM 1657 N N . GLU A 1 207 ? -5.739 0.506 22.732 1.00 92.38 207 GLU A N 1
ATOM 1658 C CA . GLU A 1 207 ? -7.080 0.482 23.337 1.00 92.38 207 GLU A CA 1
ATOM 1659 C C . GLU A 1 207 ? -7.823 -0.820 23.016 1.00 92.38 207 GLU A C 1
ATOM 1661 O O . GLU A 1 207 ? -8.312 -1.494 23.920 1.00 92.38 207 GLU A O 1
ATOM 1666 N N . MET A 1 208 ? -7.854 -1.216 21.739 1.00 90.81 208 MET A N 1
ATOM 1667 C CA . MET A 1 208 ? -8.517 -2.447 21.296 1.00 90.81 208 MET A CA 1
ATOM 1668 C C . MET A 1 208 ? -7.893 -3.691 21.931 1.00 90.81 208 MET A C 1
ATOM 1670 O O . MET A 1 208 ? -8.613 -4.616 22.310 1.00 90.81 208 MET A O 1
ATOM 1674 N N . VAL A 1 209 ? -6.564 -3.712 22.069 1.00 89.69 209 VAL A N 1
ATOM 1675 C CA . VAL A 1 209 ? -5.842 -4.783 22.760 1.00 89.69 209 VAL A CA 1
ATOM 1676 C C . VAL A 1 209 ? -6.253 -4.827 24.234 1.00 89.69 209 VAL A C 1
ATOM 1678 O O . VAL A 1 209 ? -6.637 -5.883 24.731 1.00 89.69 209 VAL A O 1
ATOM 1681 N N . CYS A 1 210 ? -6.219 -3.694 24.934 1.00 88.69 210 CYS A N 1
ATOM 1682 C CA . CYS A 1 210 ? -6.588 -3.615 26.346 1.00 88.69 210 CYS A CA 1
ATOM 1683 C C . CYS A 1 210 ? -8.037 -4.036 26.598 1.00 88.69 210 CYS A C 1
ATOM 1685 O O . CYS A 1 210 ? -8.286 -4.761 27.553 1.00 88.69 210 CYS A O 1
ATOM 1687 N N . THR A 1 211 ? -8.983 -3.650 25.741 1.00 86.44 211 THR A N 1
ATOM 1688 C CA . THR A 1 211 ? -10.378 -4.093 25.864 1.00 86.44 211 THR A CA 1
ATOM 1689 C C . THR A 1 211 ? -10.520 -5.591 25.599 1.00 86.44 211 THR A C 1
ATOM 1691 O O . THR A 1 211 ? -11.193 -6.283 26.348 1.00 86.44 211 THR A O 1
ATOM 1694 N N . ARG A 1 212 ? -9.873 -6.121 24.554 1.00 81.81 212 ARG A N 1
ATOM 1695 C CA . ARG A 1 212 ? -10.054 -7.520 24.133 1.00 81.81 212 ARG A CA 1
ATOM 1696 C C . ARG A 1 212 ? -9.317 -8.531 25.014 1.00 81.81 212 ARG A C 1
ATOM 1698 O O . ARG A 1 212 ? -9.763 -9.668 25.133 1.00 81.81 212 ARG A O 1
ATOM 1705 N N . TRP A 1 213 ? -8.188 -8.136 25.600 1.00 78.94 213 TRP A N 1
ATOM 1706 C CA . TRP A 1 213 ? -7.361 -8.989 26.462 1.00 78.94 213 TRP A CA 1
ATOM 1707 C C . TRP A 1 213 ? -7.410 -8.612 27.948 1.00 78.94 213 TRP A C 1
ATOM 1709 O O . TRP A 1 213 ? -6.886 -9.363 28.769 1.00 78.94 213 TRP A O 1
ATOM 1719 N N . GLY A 1 214 ? -8.045 -7.496 28.314 1.00 63.72 214 GLY A N 1
ATOM 1720 C CA . GLY A 1 214 ? -8.285 -7.109 29.708 1.00 63.72 214 GLY A CA 1
ATOM 1721 C C . GLY A 1 214 ? -9.260 -8.030 30.448 1.00 63.72 214 GLY A C 1
ATOM 1722 O O . GLY A 1 214 ? -9.213 -8.086 31.671 1.00 63.72 214 GLY A O 1
ATOM 1723 N N . ASP A 1 215 ? -10.060 -8.810 29.714 1.00 58.59 215 ASP A N 1
ATOM 1724 C CA . ASP A 1 215 ? -11.024 -9.783 30.249 1.00 58.59 215 ASP A CA 1
ATOM 1725 C C . ASP A 1 215 ? -10.427 -11.193 30.483 1.00 58.59 215 ASP A C 1
ATOM 1727 O O . ASP A 1 215 ? -11.161 -12.167 30.669 1.00 58.59 215 ASP A O 1
ATOM 1731 N N . ALA A 1 216 ? -9.097 -11.361 30.468 1.00 51.75 216 ALA A N 1
ATOM 1732 C CA . ALA A 1 216 ? -8.486 -12.651 30.805 1.00 51.75 216 ALA A CA 1
ATOM 1733 C C . ALA A 1 216 ? -8.780 -13.013 32.281 1.00 51.75 216 ALA A C 1
ATOM 1735 O O . ALA A 1 216 ? -8.580 -12.174 33.162 1.00 51.75 216 ALA A O 1
ATOM 1736 N N . PRO A 1 217 ? -9.237 -14.246 32.583 1.00 51.56 217 PRO A N 1
ATOM 1737 C CA . PRO A 1 217 ? -9.772 -14.582 33.896 1.00 51.56 217 PRO A CA 1
ATOM 1738 C C . PRO A 1 217 ? -8.711 -14.391 34.976 1.00 51.56 217 PRO A C 1
ATOM 1740 O O . PRO A 1 217 ? -7.588 -14.896 34.855 1.00 51.56 217 PRO A O 1
ATOM 1743 N N . HIS A 1 218 ? -9.095 -13.709 36.059 1.00 49.00 218 HIS A N 1
ATOM 1744 C CA . HIS A 1 218 ? -8.427 -13.852 37.343 1.00 49.00 218 HIS A CA 1
ATOM 1745 C C . HIS A 1 218 ? -8.256 -15.351 37.595 1.00 49.00 218 HIS A C 1
ATOM 1747 O O . HIS A 1 218 ? -9.230 -16.084 37.751 1.00 49.00 218 HIS A O 1
ATOM 1753 N N . ARG A 1 219 ? -7.007 -15.825 37.571 1.00 46.47 219 ARG A N 1
ATOM 1754 C CA . ARG A 1 219 ? -6.673 -17.130 38.126 1.00 46.47 219 ARG A CA 1
ATOM 1755 C C . ARG A 1 219 ? -6.954 -17.025 39.619 1.00 46.47 219 ARG A C 1
ATOM 1757 O O . ARG A 1 219 ? -6.118 -16.513 40.357 1.00 46.47 219 ARG A O 1
ATOM 1764 N N . GLU A 1 220 ? -8.148 -17.437 40.026 1.00 44.31 220 GLU A N 1
ATOM 1765 C CA . GLU A 1 220 ? -8.408 -17.826 41.405 1.00 44.31 220 GLU A CA 1
ATOM 1766 C C . GLU A 1 220 ? -7.438 -18.969 41.720 1.00 44.31 220 GLU A C 1
ATOM 1768 O O . GLU A 1 220 ? -7.492 -20.042 41.111 1.00 44.31 220 GLU A O 1
ATOM 1773 N N . GLY A 1 221 ? -6.470 -18.665 42.578 1.00 45.12 221 GLY A N 1
ATOM 1774 C CA . GLY A 1 221 ? -5.621 -19.628 43.265 1.00 45.12 221 GLY A CA 1
ATOM 1775 C C . GLY A 1 221 ? -5.975 -19.631 44.738 1.00 45.12 221 GLY A C 1
ATOM 1776 O O . GLY A 1 221 ? -6.397 -18.558 45.231 1.00 45.12 221 GLY A O 1
#

Organism: NCBI:txid2728836

pLDDT: mean 82.89, std 15.82, range [26.88, 97.94]

Radius of gyration: 21.15 Å; Cα contacts (8 Å, |Δi|>4): 210; chains: 1; bounding box: 48×52×70 Å

Mean predicted aligned error: 10.76 Å

Foldseek 3Di:
DDDPPDDQPCVLVVLVVVVVVCVVVVHDDDQRLAWHDDPVAIWGWGFDDWDADPVRDIDTDIDGHGDPPGQLVVVPDLLSVLVLVLVLLVQCVPVAQVVLLPPDPPPPPPDAVVRSLVSNLVSNVSSVVNSVSSVCVPVDQQSVLVLDDDPVLSVLSNVLVVQLVVLVCQSVDVVHPRDPVSVNVSSVSPVVSSVSSNVSSVVSSVVVCCVVVVPDDDPPD